Protein AF-A0A353N6D1-F1 (afdb_monomer)

Foldseek 3Di:
DDPVVVVVVDVVQAQDWDWDWDQDPNDTDIDTDGDHDDPDPDDPDPPDDDDPPPDPPVVVVVVLVVVLVVLLVVLVVVVVCPVVVVDDLLPDAAPLNLVVLLVVQCVNQPDPVSNVVSVVVSVSSVVSNVVSNLLDCFALGVVVVVVQVVVCVVVVHHDDPVVSVVRNVVRVVVVVVSNVVNVVSSVCVVVPD

pLDDT: mean 82.36, std 15.29, range [36.91, 97.25]

Secondary structure (DSSP, 8-state):
--HHHHHHHHHHHTTS-EEEEEEETTEEEEEEE-----SSS-----S-PPP-----HHHHHHHHHHHHHHHHHHHHHHHHHHHTTSS-GGGS--HHHHHHHHHHHHHT-SSHHHHHHHHHHHHHHHHHHHHHHHTSS-TTSHHHHHHHHHHHHHHTSPPPHHHHHHHHHHHHHHHHHHHHHHHHHHHHHHHH-

Structure (mmCIF, N/CA/C/O backbone):
data_AF-A0A353N6D1-F1
#
_entry.id   AF-A0A353N6D1-F1
#
loop_
_atom_site.group_PDB
_atom_site.id
_atom_site.type_symbol
_atom_site.label_atom_id
_atom_site.label_alt_id
_atom_site.label_comp_id
_atom_site.label_asym_id
_atom_site.label_entity_id
_atom_site.label_seq_id
_atom_site.pdbx_PDB_ins_code
_atom_site.Cartn_x
_atom_site.Cartn_y
_atom_site.Cartn_z
_atom_site.occupancy
_atom_site.B_iso_or_equiv
_atom_site.auth_seq_id
_atom_site.auth_comp_id
_atom_site.auth_asym_id
_atom_site.auth_atom_id
_atom_site.pdbx_PDB_model_num
ATOM 1 N N . ALA A 1 1 ? 7.084 -2.975 -46.826 1.00 54.84 1 ALA A N 1
ATOM 2 C CA . ALA A 1 1 ? 6.938 -4.299 -46.191 1.00 54.84 1 ALA A CA 1
ATOM 3 C C . ALA A 1 1 ? 6.070 -4.158 -44.950 1.00 54.84 1 ALA A C 1
ATOM 5 O O . ALA A 1 1 ? 6.199 -3.168 -44.234 1.00 54.84 1 ALA A O 1
ATOM 6 N N . SER A 1 2 ? 5.164 -5.108 -44.734 1.00 55.44 2 SER A N 1
ATOM 7 C CA . SER A 1 2 ? 4.282 -5.166 -43.565 1.00 55.44 2 SER A CA 1
ATOM 8 C C . SER A 1 2 ? 5.040 -5.672 -42.330 1.00 55.44 2 SER A C 1
ATOM 10 O O . SER A 1 2 ? 5.959 -6.483 -42.446 1.00 55.44 2 SER A O 1
ATOM 12 N N . LYS A 1 3 ? 4.632 -5.239 -41.127 1.00 56.53 3 LYS A N 1
ATOM 13 C CA . LYS A 1 3 ? 5.205 -5.666 -39.832 1.00 56.53 3 LYS A CA 1
ATOM 14 C C . LYS A 1 3 ? 5.338 -7.192 -39.724 1.00 56.53 3 LYS A C 1
ATOM 16 O O . LYS A 1 3 ? 6.366 -7.687 -39.277 1.00 56.53 3 LYS A O 1
ATOM 21 N N . LYS A 1 4 ? 4.321 -7.936 -40.175 1.00 56.34 4 LYS A N 1
ATOM 22 C CA . LYS A 1 4 ? 4.312 -9.408 -40.115 1.00 56.34 4 LYS A CA 1
ATOM 23 C C . LYS A 1 4 ? 5.394 -10.044 -40.993 1.00 56.34 4 LYS A C 1
ATOM 25 O O . LYS A 1 4 ? 5.954 -11.064 -40.612 1.00 56.34 4 LYS A O 1
ATOM 30 N N . GLU A 1 5 ? 5.710 -9.437 -42.134 1.00 64.06 5 GLU A N 1
ATOM 31 C CA . GLU A 1 5 ? 6.679 -9.971 -43.100 1.00 64.06 5 GLU A CA 1
ATOM 32 C C . GLU A 1 5 ? 8.116 -9.794 -42.604 1.00 64.06 5 GLU A C 1
ATOM 34 O O . GLU A 1 5 ? 8.933 -10.704 -42.720 1.00 64.06 5 GLU A O 1
ATOM 39 N N . ILE A 1 6 ? 8.407 -8.643 -41.991 1.00 64.75 6 ILE A N 1
ATOM 40 C CA . ILE A 1 6 ? 9.733 -8.336 -41.441 1.00 64.75 6 ILE A CA 1
ATOM 41 C C . ILE A 1 6 ? 10.029 -9.250 -40.245 1.00 64.75 6 ILE A C 1
ATOM 43 O O . ILE A 1 6 ? 11.098 -9.856 -40.186 1.00 64.75 6 ILE A O 1
ATOM 47 N N . SER A 1 7 ? 9.069 -9.418 -39.329 1.00 58.44 7 SER A N 1
ATOM 48 C CA . SER A 1 7 ? 9.217 -10.316 -38.176 1.00 58.44 7 SER A CA 1
ATOM 49 C C . SER A 1 7 ? 9.365 -11.784 -38.592 1.00 58.44 7 SER A C 1
ATOM 51 O O . SER A 1 7 ? 10.212 -12.489 -38.050 1.00 58.44 7 SER A O 1
ATOM 53 N N . ALA A 1 8 ? 8.600 -12.245 -39.588 1.00 65.50 8 ALA A N 1
ATOM 54 C CA . ALA A 1 8 ? 8.731 -13.604 -40.117 1.00 65.50 8 ALA A CA 1
ATOM 55 C C . ALA A 1 8 ? 10.104 -13.848 -40.773 1.00 65.50 8 ALA A C 1
ATOM 57 O O . ALA A 1 8 ? 10.687 -14.921 -40.612 1.00 65.50 8 ALA A O 1
ATOM 58 N N . TYR A 1 9 ? 10.643 -12.848 -41.477 1.00 67.12 9 TYR A N 1
ATOM 59 C CA . TYR A 1 9 ? 11.961 -12.932 -42.105 1.00 67.12 9 TYR A CA 1
ATOM 60 C C . TYR A 1 9 ? 13.104 -12.963 -41.076 1.00 67.12 9 TYR A C 1
ATOM 62 O O . TYR A 1 9 ? 14.011 -13.786 -41.197 1.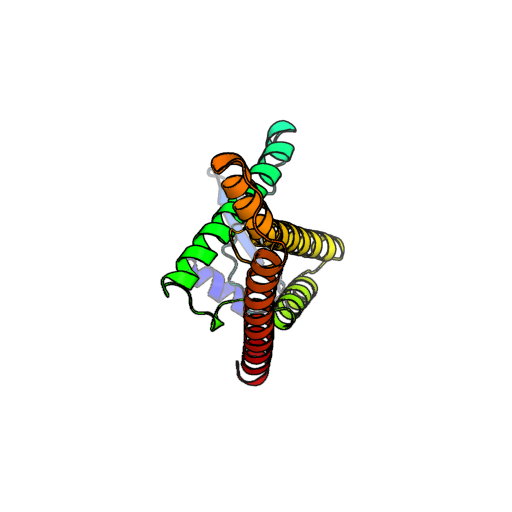00 67.12 9 TYR A O 1
ATOM 70 N N . LEU A 1 10 ? 13.042 -12.122 -40.037 1.00 66.00 10 LEU A N 1
ATOM 71 C CA . LEU A 1 10 ? 14.062 -12.074 -38.982 1.00 66.00 10 LEU A CA 1
ATOM 72 C C . LEU A 1 10 ? 14.053 -13.336 -38.104 1.00 66.00 10 LEU A C 1
ATOM 74 O O . LEU A 1 10 ? 15.120 -13.880 -37.827 1.00 66.00 10 LEU A O 1
ATOM 78 N N . ASN A 1 11 ? 12.877 -13.886 -37.780 1.00 63.16 11 ASN A N 1
ATOM 79 C CA . ASN A 1 11 ? 12.770 -15.167 -37.065 1.00 63.16 11 ASN A CA 1
ATOM 80 C C . ASN A 1 11 ? 13.397 -16.337 -37.839 1.00 63.16 11 ASN A C 1
ATOM 82 O O . ASN A 1 11 ? 13.931 -17.264 -37.235 1.00 63.16 11 ASN A O 1
ATOM 86 N N . LYS A 1 12 ? 13.366 -16.295 -39.178 1.00 67.44 12 LYS A N 1
ATOM 87 C CA . LYS A 1 12 ? 13.983 -17.320 -40.033 1.00 67.44 12 LYS A CA 1
ATOM 88 C C . LYS A 1 12 ? 15.509 -17.181 -40.122 1.00 67.44 12 LYS A C 1
ATOM 90 O O . LYS A 1 12 ? 16.186 -18.157 -40.428 1.00 67.44 12 LYS A O 1
ATOM 95 N N . LYS A 1 13 ? 16.042 -15.976 -39.894 1.00 62.38 13 LYS A N 1
ATOM 96 C CA . LYS A 1 13 ? 17.471 -15.647 -40.010 1.00 62.38 13 LYS A CA 1
ATOM 97 C C . LYS A 1 13 ? 18.244 -15.742 -38.689 1.00 62.38 13 LYS A C 1
ATOM 99 O O . LYS A 1 13 ? 19.460 -15.821 -38.776 1.00 62.38 13 LYS A O 1
ATOM 104 N N . GLN A 1 14 ? 17.586 -15.800 -37.524 1.00 64.31 14 GLN A N 1
ATOM 105 C CA . GLN A 1 14 ? 18.232 -15.959 -36.201 1.00 64.31 14 GLN A CA 1
ATOM 106 C C . GLN A 1 14 ? 19.441 -15.006 -36.005 1.00 64.31 14 GLN A C 1
ATOM 108 O O . GLN A 1 14 ? 19.402 -13.885 -36.502 1.00 64.31 14 GLN A O 1
ATOM 113 N N . ASP A 1 15 ? 20.508 -15.421 -35.305 1.00 57.75 15 ASP A N 1
ATOM 114 C CA . ASP A 1 15 ? 21.665 -14.590 -34.899 1.00 57.75 15 ASP A CA 1
ATOM 115 C C . ASP A 1 15 ? 22.579 -14.109 -36.058 1.00 57.75 15 ASP A C 1
ATOM 117 O O . ASP A 1 15 ? 23.653 -13.533 -35.830 1.00 57.75 15 ASP A O 1
ATOM 121 N N . TYR A 1 16 ? 22.190 -14.330 -37.320 1.00 58.59 16 TYR A N 1
ATOM 122 C CA . TYR A 1 16 ? 22.980 -13.911 -38.477 1.00 58.59 16 TYR A CA 1
ATOM 123 C C . TYR A 1 16 ? 22.780 -12.415 -38.793 1.00 58.59 16 TYR A C 1
ATOM 125 O O . TYR A 1 16 ? 21.640 -11.949 -38.922 1.00 58.59 16 TYR A O 1
ATOM 133 N N . PRO A 1 17 ? 23.871 -11.644 -38.990 1.00 61.84 17 PRO A N 1
ATOM 134 C CA . PRO A 1 17 ? 23.782 -10.222 -39.302 1.00 61.84 17 PRO A CA 1
ATOM 135 C C . PRO A 1 17 ? 23.023 -10.008 -40.615 1.00 61.84 17 PRO A C 1
ATOM 137 O O . PRO A 1 17 ? 23.361 -10.573 -41.656 1.00 61.84 17 PRO A O 1
ATOM 140 N N . THR A 1 18 ? 21.980 -9.182 -40.561 1.00 67.12 18 THR A N 1
ATOM 141 C CA . THR A 1 18 ? 21.110 -8.876 -41.698 1.00 67.12 18 THR A CA 1
ATOM 142 C C . THR A 1 18 ? 21.210 -7.392 -42.034 1.00 67.12 18 THR A C 1
ATOM 144 O O . THR A 1 18 ? 20.989 -6.528 -41.186 1.00 67.12 18 THR A O 1
ATOM 147 N N . THR A 1 19 ? 21.539 -7.085 -43.288 1.00 67.38 19 THR A N 1
ATOM 148 C CA . THR A 1 19 ? 21.583 -5.707 -43.788 1.00 67.38 19 THR A CA 1
ATOM 149 C C . THR A 1 19 ? 20.181 -5.253 -44.184 1.00 67.38 19 THR A C 1
ATOM 151 O O . THR A 1 19 ? 19.568 -5.817 -45.089 1.00 67.38 19 THR A O 1
ATOM 154 N N . VAL A 1 20 ? 19.676 -4.217 -43.517 1.00 73.38 20 VAL A N 1
ATOM 155 C CA . VAL A 1 20 ? 18.391 -3.577 -43.805 1.00 73.38 20 VAL A CA 1
ATOM 156 C C . VAL A 1 20 ? 18.656 -2.216 -44.440 1.00 73.38 20 VAL A C 1
ATOM 158 O O . VAL A 1 20 ? 19.389 -1.397 -43.889 1.00 73.38 20 VAL A O 1
ATOM 161 N N . THR A 1 21 ? 18.056 -1.968 -45.604 1.00 72.38 21 THR A N 1
ATOM 162 C CA . THR A 1 21 ? 18.108 -0.654 -46.262 1.00 72.38 21 THR A CA 1
ATOM 163 C C . THR A 1 21 ? 16.833 0.108 -45.916 1.00 72.38 21 THR A C 1
ATOM 165 O O . THR A 1 21 ? 15.734 -0.349 -46.225 1.00 72.38 21 THR A O 1
ATOM 168 N N . LEU A 1 22 ? 16.973 1.241 -45.231 1.00 74.56 22 LEU A N 1
ATOM 169 C CA . LEU A 1 22 ? 15.877 2.113 -44.817 1.00 74.56 22 LEU A CA 1
ATOM 170 C C . LEU A 1 22 ? 15.908 3.395 -45.646 1.00 74.56 22 LEU A C 1
ATOM 172 O O . LEU A 1 22 ? 16.970 3.976 -45.847 1.00 74.56 22 LEU A O 1
ATOM 176 N N . LEU A 1 23 ? 14.745 3.876 -46.071 1.00 70.19 23 LEU A N 1
ATOM 177 C CA . LEU A 1 23 ? 14.614 5.188 -46.696 1.00 70.19 23 LEU A CA 1
ATOM 178 C C . LEU A 1 23 ? 14.166 6.195 -45.629 1.00 70.19 23 LEU A C 1
ATOM 180 O O . LEU A 1 23 ? 13.044 6.108 -45.129 1.00 70.19 23 LEU A O 1
ATOM 184 N N . ARG A 1 24 ? 15.029 7.145 -45.253 1.00 62.97 24 ARG A N 1
ATOM 185 C CA . ARG A 1 24 ? 14.698 8.217 -44.294 1.00 62.97 24 ARG A CA 1
ATOM 186 C C . ARG A 1 24 ? 15.024 9.570 -44.921 1.00 62.97 24 ARG A C 1
ATOM 188 O O . ARG A 1 24 ? 16.154 9.795 -45.339 1.00 62.97 24 ARG A O 1
ATOM 195 N N . ALA A 1 25 ? 14.028 10.458 -44.985 1.00 61.91 25 ALA A N 1
ATOM 196 C CA . ALA A 1 25 ? 14.149 11.793 -45.588 1.00 61.91 25 ALA A CA 1
ATOM 197 C C . ALA A 1 25 ? 14.743 11.782 -47.019 1.00 61.91 25 ALA A C 1
ATOM 199 O O . ALA A 1 25 ? 15.574 12.615 -47.363 1.00 61.91 25 ALA A O 1
ATOM 200 N N . GLY A 1 26 ? 14.352 10.799 -47.841 1.00 71.81 26 GLY A N 1
ATOM 201 C CA . GLY A 1 26 ? 14.797 10.676 -49.237 1.00 71.81 26 GLY A CA 1
ATOM 202 C C . GLY A 1 26 ? 16.208 10.107 -49.441 1.00 71.81 26 GLY A C 1
ATOM 203 O O . GLY A 1 26 ? 16.628 9.964 -50.585 1.00 71.81 26 GLY A O 1
ATOM 204 N N . LYS A 1 27 ? 16.935 9.746 -48.373 1.00 60.72 27 LYS A N 1
ATOM 205 C CA . LYS A 1 27 ? 18.229 9.049 -48.448 1.00 60.72 27 LYS A CA 1
ATOM 206 C C . LYS A 1 27 ? 18.095 7.583 -48.044 1.00 60.72 27 LYS A C 1
ATOM 208 O O . LYS A 1 27 ? 17.465 7.264 -47.033 1.00 60.72 27 LYS A O 1
ATOM 213 N N . GLU A 1 28 ? 18.728 6.705 -48.818 1.00 74.25 28 GLU A N 1
ATOM 214 C CA . GLU A 1 28 ? 18.894 5.292 -48.473 1.00 74.25 28 GLU A CA 1
ATOM 215 C C . GLU A 1 28 ? 20.009 5.131 -47.433 1.00 74.25 28 GLU A C 1
ATOM 217 O O . GLU A 1 28 ? 21.154 5.524 -47.653 1.00 74.25 28 GLU A O 1
ATOM 222 N N . ILE A 1 29 ? 19.670 4.550 -46.286 1.00 73.88 29 ILE A N 1
ATOM 223 C CA . ILE A 1 29 ? 20.585 4.259 -45.184 1.00 73.88 29 ILE A CA 1
ATOM 224 C C . ILE A 1 29 ? 20.638 2.742 -45.018 1.00 73.88 29 ILE A C 1
ATOM 226 O O . ILE A 1 29 ? 19.619 2.106 -44.749 1.00 73.88 29 ILE A O 1
ATOM 230 N N . LYS A 1 30 ? 21.828 2.154 -45.162 1.00 73.25 30 LYS A N 1
ATOM 231 C CA . LYS A 1 30 ? 22.064 0.726 -44.916 1.00 73.25 30 LYS A CA 1
ATOM 232 C C . LYS A 1 30 ? 22.487 0.527 -43.463 1.00 73.25 30 LYS A C 1
ATOM 234 O O . LYS A 1 30 ? 23.497 1.083 -43.043 1.00 73.25 30 LYS A O 1
ATOM 239 N N . LEU A 1 31 ? 21.728 -0.261 -42.709 1.00 69.44 31 LEU A N 1
ATOM 240 C CA . LEU A 1 31 ? 22.040 -0.642 -41.332 1.00 69.44 31 LEU A CA 1
ATOM 241 C C . LEU A 1 31 ? 22.240 -2.154 -41.251 1.00 69.44 31 LEU A C 1
ATOM 243 O O . LEU A 1 31 ? 21.426 -2.920 -41.763 1.00 69.44 31 LEU A O 1
ATOM 247 N N . THR A 1 32 ? 23.306 -2.588 -40.585 1.00 66.19 32 THR A N 1
ATOM 248 C CA . THR A 1 32 ? 23.527 -4.003 -40.269 1.00 66.19 32 THR A CA 1
ATOM 249 C C . THR A 1 32 ? 22.979 -4.270 -38.876 1.00 66.19 32 THR A C 1
ATOM 251 O O . THR A 1 32 ? 23.475 -3.710 -37.902 1.00 66.19 32 THR A O 1
ATOM 254 N N . ILE A 1 33 ? 21.942 -5.101 -38.785 1.00 67.00 33 ILE A N 1
ATOM 255 C CA . ILE A 1 33 ? 21.307 -5.478 -37.520 1.00 67.00 33 ILE A CA 1
ATOM 256 C C . ILE A 1 33 ? 21.693 -6.925 -37.225 1.00 67.00 33 ILE A C 1
ATOM 258 O O . ILE A 1 33 ? 21.562 -7.787 -38.096 1.00 67.00 33 ILE A O 1
ATOM 262 N N . GLN A 1 34 ? 22.166 -7.193 -36.010 1.00 60.19 34 GLN A N 1
ATOM 263 C CA . GLN A 1 34 ? 22.373 -8.551 -35.517 1.00 60.19 34 GLN A CA 1
ATOM 264 C C . GLN A 1 34 ? 21.249 -8.883 -34.529 1.00 60.19 34 GLN A C 1
ATOM 266 O O . GLN A 1 34 ? 21.212 -8.286 -33.451 1.00 60.19 34 GLN A O 1
ATOM 271 N N . PRO A 1 35 ? 20.313 -9.778 -34.884 1.00 58.09 35 PRO A N 1
ATOM 272 C CA . PRO A 1 35 ? 19.313 -10.263 -33.941 1.00 58.09 35 PRO A CA 1
ATOM 273 C C . PRO A 1 35 ? 20.018 -11.019 -32.809 1.00 58.09 35 PRO A C 1
ATOM 275 O O . PRO A 1 35 ? 21.022 -11.683 -33.058 1.00 58.09 35 PRO A O 1
ATOM 278 N N . ARG A 1 36 ? 19.520 -10.910 -31.576 1.00 55.22 36 ARG A N 1
ATOM 279 C CA . ARG A 1 36 ? 19.931 -11.771 -30.460 1.00 55.22 36 ARG A CA 1
ATOM 280 C C . ARG A 1 36 ? 18.691 -12.372 -29.823 1.00 55.22 36 ARG A C 1
ATOM 282 O O . ARG A 1 36 ? 17.737 -11.652 -29.540 1.00 55.22 36 ARG A O 1
ATOM 289 N N . MET A 1 37 ? 18.716 -13.679 -29.593 1.00 46.97 37 MET A N 1
ATOM 290 C CA . MET A 1 37 ? 17.701 -14.366 -28.796 1.00 46.97 37 MET A CA 1
ATOM 291 C C . MET A 1 37 ? 17.899 -14.028 -27.311 1.00 46.97 37 MET A C 1
ATOM 293 O O . MET A 1 37 ? 18.816 -14.548 -26.675 1.00 46.97 37 MET A O 1
ATOM 297 N N . GLU A 1 38 ? 17.053 -13.172 -26.738 1.00 51.09 38 GLU A N 1
ATOM 298 C CA . GLU A 1 38 ? 16.987 -13.014 -25.281 1.00 51.09 38 GLU A CA 1
ATOM 299 C C . GLU A 1 38 ? 16.213 -14.193 -24.669 1.00 51.09 38 GLU A C 1
ATOM 301 O O . GLU A 1 38 ? 15.101 -14.516 -25.090 1.00 51.09 38 GLU A O 1
ATOM 306 N N . LYS A 1 39 ? 16.809 -14.880 -23.684 1.00 42.47 39 LYS A N 1
ATOM 307 C CA . LYS A 1 39 ? 16.126 -15.923 -22.904 1.00 42.47 39 LYS A CA 1
ATOM 308 C C . LYS A 1 39 ? 15.175 -15.260 -21.902 1.00 42.47 39 LYS A C 1
ATOM 310 O O . LYS A 1 39 ? 15.537 -15.037 -20.754 1.00 42.47 39 LYS A O 1
ATOM 315 N N . GLY A 1 40 ? 13.965 -14.969 -22.358 1.00 49.91 40 GLY A N 1
ATOM 316 C CA . GLY A 1 40 ? 12.811 -14.537 -21.569 1.00 49.91 40 GLY A CA 1
ATOM 317 C C . GLY A 1 40 ? 11.518 -14.992 -22.261 1.00 49.91 40 GLY A C 1
ATOM 318 O O . GLY A 1 40 ? 11.593 -15.562 -23.356 1.00 49.91 40 GLY A O 1
ATOM 319 N N . PRO A 1 41 ? 10.325 -14.790 -21.669 1.00 36.91 41 PRO A N 1
ATOM 320 C CA . PRO A 1 41 ? 9.072 -14.961 -22.398 1.00 36.91 41 PRO A CA 1
ATOM 321 C C . PRO A 1 41 ? 9.152 -14.137 -23.686 1.00 36.91 41 PRO A C 1
ATOM 323 O O . PRO A 1 41 ? 9.739 -13.061 -23.690 1.00 36.91 41 PRO A O 1
ATOM 326 N N . ALA A 1 42 ? 8.631 -14.657 -24.797 1.00 41.00 42 ALA A N 1
ATOM 327 C CA . ALA A 1 42 ? 8.755 -14.014 -26.102 1.00 41.00 42 ALA A CA 1
ATOM 328 C C . ALA A 1 42 ? 8.034 -12.651 -26.113 1.00 41.00 42 ALA A C 1
ATOM 330 O O . ALA A 1 42 ? 6.842 -12.564 -26.414 1.00 41.00 42 ALA A O 1
ATOM 331 N N . ILE A 1 43 ? 8.754 -11.581 -25.774 1.00 46.50 43 ILE A N 1
ATOM 332 C CA . ILE A 1 43 ? 8.258 -10.212 -25.866 1.00 46.50 43 ILE A CA 1
ATOM 333 C C . ILE A 1 43 ? 8.458 -9.778 -27.317 1.00 46.50 43 ILE A C 1
ATOM 335 O O . ILE A 1 43 ? 9.573 -9.570 -27.789 1.00 46.50 43 ILE A O 1
ATOM 339 N N . TYR A 1 44 ? 7.357 -9.666 -28.056 1.00 45.81 44 TYR A N 1
ATOM 340 C CA . TYR A 1 44 ? 7.368 -9.092 -29.398 1.00 45.81 44 TYR A CA 1
ATOM 341 C C . TYR A 1 44 ? 7.570 -7.578 -29.293 1.00 45.81 44 TYR A C 1
ATOM 343 O O . TYR A 1 44 ? 6.606 -6.808 -29.296 1.00 45.81 44 TYR A O 1
ATOM 351 N N . GLU A 1 45 ? 8.823 -7.146 -29.177 1.00 50.00 45 GLU A N 1
ATOM 352 C CA . GLU A 1 45 ? 9.149 -5.728 -29.114 1.00 50.00 45 GLU A CA 1
ATOM 353 C C . GLU A 1 45 ? 8.760 -5.019 -30.416 1.00 50.00 45 GLU A C 1
ATOM 355 O O . GLU A 1 45 ? 8.999 -5.476 -31.535 1.00 50.00 45 GLU A O 1
ATOM 360 N N . THR A 1 46 ? 8.118 -3.864 -30.276 1.00 53.69 46 THR A N 1
ATOM 361 C CA . THR A 1 46 ? 7.613 -3.062 -31.398 1.00 53.69 46 THR A CA 1
ATOM 362 C C . THR A 1 46 ? 8.713 -2.259 -32.097 1.00 53.69 46 THR A C 1
ATOM 364 O O . THR A 1 46 ? 8.413 -1.515 -33.031 1.00 53.69 46 THR A O 1
ATOM 367 N N . GLY A 1 47 ? 9.970 -2.380 -31.651 1.00 54.69 47 GLY A N 1
ATOM 368 C CA . GLY A 1 47 ? 11.078 -1.512 -32.061 1.00 54.69 47 GLY A CA 1
ATOM 369 C C . GLY A 1 47 ? 10.913 -0.056 -31.605 1.00 54.69 47 GLY A C 1
ATOM 370 O O . GLY A 1 47 ? 11.688 0.803 -32.016 1.00 54.69 47 GLY A O 1
ATOM 371 N N . ILE A 1 48 ? 9.900 0.232 -30.777 1.00 55.31 48 ILE A N 1
ATOM 372 C CA . ILE A 1 48 ? 9.676 1.527 -30.136 1.00 55.31 48 ILE A CA 1
ATOM 373 C C . ILE A 1 48 ? 10.277 1.432 -28.736 1.00 55.31 48 ILE A C 1
ATOM 375 O O . ILE A 1 48 ? 9.662 0.892 -27.821 1.00 55.31 48 ILE A O 1
ATOM 379 N N . SER A 1 49 ? 11.492 1.948 -28.574 1.00 55.44 49 SER A N 1
ATOM 380 C CA . SER A 1 49 ? 12.090 2.147 -27.256 1.00 55.44 49 SER A CA 1
ATOM 381 C C . SER A 1 49 ? 11.683 3.518 -26.725 1.00 55.44 49 SER A C 1
ATOM 383 O O . SER A 1 49 ? 11.893 4.528 -27.405 1.00 55.44 49 SER A O 1
ATOM 385 N N . PHE A 1 50 ? 11.158 3.582 -25.505 1.00 52.91 50 PHE A N 1
ATOM 386 C CA . PHE A 1 50 ? 11.046 4.851 -24.796 1.00 52.91 50 PHE A CA 1
ATOM 387 C C . PHE A 1 50 ? 12.462 5.352 -24.505 1.00 52.91 50 PHE A C 1
ATOM 389 O O . PHE A 1 50 ? 13.237 4.681 -23.825 1.00 52.91 50 PHE A O 1
ATOM 396 N N . GLN A 1 51 ? 12.833 6.507 -25.057 1.00 48.84 51 GLN A N 1
ATOM 397 C CA . GLN A 1 51 ? 14.062 7.157 -24.624 1.00 48.84 51 GLN A CA 1
ATOM 398 C C . GLN A 1 51 ? 13.827 7.733 -23.233 1.00 48.84 51 GLN A C 1
ATOM 400 O O . GLN A 1 51 ? 12.869 8.477 -23.022 1.00 48.84 51 GLN A O 1
ATOM 405 N N . VAL A 1 52 ? 14.723 7.411 -22.299 1.00 61.19 52 VAL A N 1
ATOM 406 C CA . VAL A 1 52 ? 14.847 8.156 -21.046 1.00 61.19 52 VAL A CA 1
ATOM 407 C C . VAL A 1 52 ? 15.401 9.523 -21.424 1.00 61.19 52 VAL A C 1
ATOM 409 O O . VAL A 1 52 ? 16.612 9.731 -21.506 1.00 61.19 52 VAL A O 1
ATOM 412 N N . VAL A 1 53 ? 14.504 10.444 -21.761 1.00 63.00 53 VAL A N 1
ATOM 413 C CA . VAL A 1 53 ? 14.877 11.835 -21.971 1.00 63.00 53 VAL A CA 1
ATOM 414 C C . VAL A 1 53 ? 15.310 12.355 -20.608 1.00 63.00 53 VAL A C 1
ATOM 416 O O . VAL A 1 53 ? 14.570 12.232 -19.633 1.00 63.00 53 VAL A O 1
ATOM 419 N N . ARG A 1 54 ? 16.526 12.904 -20.518 1.00 61.25 54 ARG A N 1
ATOM 420 C CA . ARG A 1 54 ? 16.890 13.736 -19.370 1.00 61.25 54 ARG A CA 1
ATOM 421 C C . ARG A 1 54 ? 15.972 14.944 -19.411 1.00 61.25 54 ARG A C 1
ATOM 423 O O . ARG A 1 54 ? 16.199 15.869 -20.187 1.00 61.25 54 ARG A O 1
ATOM 430 N N . GLU A 1 55 ? 14.905 14.883 -18.634 1.00 64.00 55 GLU A N 1
ATOM 431 C CA . GLU A 1 55 ? 14.082 16.049 -18.386 1.00 64.00 55 GLU A CA 1
ATOM 432 C C . GLU A 1 55 ? 14.922 17.088 -17.612 1.00 64.00 55 GLU A C 1
ATOM 434 O O . GLU A 1 55 ? 16.009 16.783 -17.101 1.00 64.00 55 GLU A O 1
ATOM 439 N N . GLY A 1 56 ? 14.468 18.339 -17.556 1.00 81.94 56 GLY A N 1
ATOM 440 C CA . GLY A 1 56 ? 15.143 19.357 -16.759 1.00 81.94 56 GLY A CA 1
ATOM 441 C C . GLY A 1 56 ? 15.196 18.976 -15.273 1.00 81.94 56 GLY A C 1
ATOM 442 O O . GLY A 1 56 ? 14.567 18.020 -14.804 1.00 81.94 56 GLY A O 1
ATOM 443 N N . LEU A 1 57 ? 15.969 19.741 -14.495 1.00 81.75 57 LEU A N 1
ATOM 444 C CA . LEU A 1 57 ? 16.065 19.542 -13.041 1.00 81.75 57 LEU A CA 1
ATOM 445 C C . LEU A 1 57 ? 14.686 19.591 -12.365 1.00 81.75 57 LEU A C 1
ATOM 447 O O . LEU A 1 57 ? 14.444 18.875 -11.396 1.00 81.75 57 LEU A O 1
ATOM 451 N N . TRP A 1 58 ? 13.779 20.418 -12.890 1.00 85.88 58 TRP A N 1
ATOM 452 C CA . TRP A 1 58 ? 12.431 20.574 -12.361 1.00 85.88 58 TRP A CA 1
ATOM 453 C C . TRP A 1 58 ? 11.578 19.327 -12.572 1.00 85.88 58 TRP A C 1
ATOM 455 O O . TRP A 1 58 ? 10.932 18.834 -11.650 1.00 85.88 58 TRP A O 1
ATOM 465 N N . GLU A 1 59 ? 11.597 18.785 -13.778 1.00 83.56 59 GLU A N 1
ATOM 466 C CA . GLU A 1 59 ? 10.824 17.611 -14.129 1.00 83.56 59 GLU A CA 1
ATOM 467 C C . GLU A 1 59 ? 11.356 16.368 -13.404 1.00 83.56 59 GLU A C 1
ATOM 469 O O . GLU A 1 59 ? 10.573 15.634 -12.806 1.00 83.56 59 GLU A O 1
ATOM 474 N N . THR A 1 60 ? 12.681 16.224 -13.287 1.00 84.62 60 THR A N 1
ATOM 475 C CA . THR A 1 60 ? 13.318 15.143 -12.508 1.00 84.62 60 THR A CA 1
ATOM 476 C C . THR A 1 60 ? 12.854 15.120 -11.042 1.00 84.62 60 THR A C 1
ATOM 478 O O . THR A 1 60 ? 12.731 14.048 -10.451 1.00 84.62 60 THR A O 1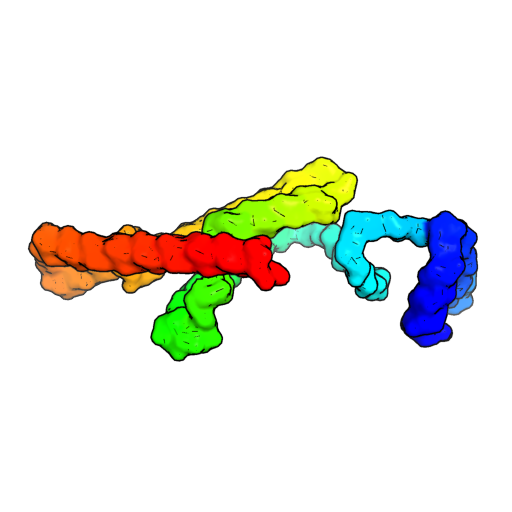
ATOM 481 N N . LEU A 1 61 ? 12.549 16.283 -10.452 1.00 86.81 61 LEU A N 1
ATOM 482 C CA . LEU A 1 61 ? 11.978 16.390 -9.101 1.00 86.81 61 LEU A CA 1
ATOM 483 C C . LEU A 1 61 ? 10.453 16.217 -9.079 1.00 86.81 61 LEU A C 1
ATOM 485 O O . LEU A 1 61 ? 9.895 15.701 -8.110 1.00 86.81 61 LEU A O 1
ATOM 489 N N . ARG A 1 62 ? 9.760 16.640 -10.138 1.00 91.25 62 ARG A N 1
ATOM 490 C CA . ARG A 1 62 ? 8.298 16.590 -10.236 1.00 91.25 62 ARG A CA 1
ATOM 491 C C . ARG A 1 62 ? 7.774 15.176 -10.486 1.00 91.25 62 ARG A C 1
ATOM 493 O O . ARG A 1 62 ? 6.755 14.811 -9.900 1.00 91.25 62 ARG A O 1
ATOM 500 N N . GLN A 1 63 ? 8.439 14.378 -11.322 1.00 89.19 63 GLN A N 1
ATOM 501 C CA . GLN A 1 63 ? 7.945 13.046 -11.691 1.00 89.19 63 GLN A CA 1
ATOM 502 C C . GLN A 1 63 ? 7.815 12.088 -10.495 1.00 89.19 63 GLN A C 1
ATOM 504 O O . GLN A 1 63 ? 6.752 11.476 -10.363 1.00 89.19 63 GLN A O 1
ATOM 509 N N . PRO A 1 64 ? 8.794 11.984 -9.569 1.00 89.81 64 PRO A N 1
ATOM 510 C CA . PRO A 1 64 ? 8.654 11.141 -8.382 1.00 89.81 64 PRO A CA 1
ATOM 511 C C . PRO A 1 64 ? 7.483 11.563 -7.488 1.00 89.81 64 PRO A C 1
ATOM 513 O O . PRO A 1 64 ? 6.775 10.710 -6.956 1.00 89.81 64 PRO A O 1
ATOM 516 N N . LEU A 1 65 ? 7.228 12.872 -7.361 1.00 93.94 65 LEU A N 1
ATOM 517 C CA . LEU A 1 65 ? 6.089 13.384 -6.595 1.00 93.94 65 LEU A CA 1
ATOM 518 C C . LEU A 1 65 ? 4.759 12.993 -7.248 1.00 93.94 65 LEU A C 1
ATOM 520 O O . LEU A 1 65 ? 3.861 12.505 -6.565 1.00 93.94 65 LEU A O 1
ATOM 524 N N . ILE A 1 66 ? 4.633 13.158 -8.568 1.00 93.94 66 ILE A N 1
ATOM 525 C CA . ILE A 1 66 ? 3.437 12.732 -9.311 1.00 93.94 66 ILE A CA 1
ATOM 526 C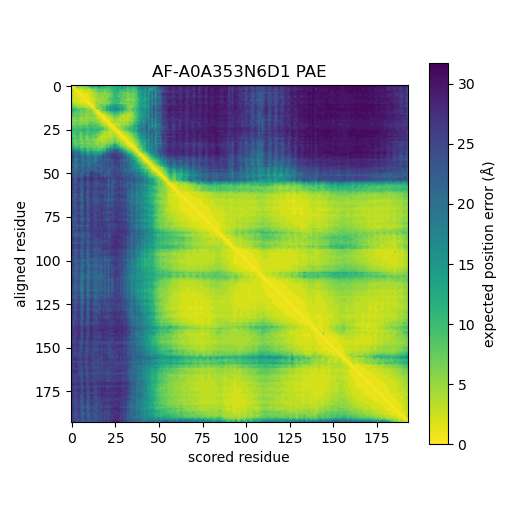 C . ILE A 1 66 ? 3.219 11.228 -9.156 1.00 93.94 66 ILE A C 1
ATOM 528 O O . ILE A 1 66 ? 2.099 10.800 -8.877 1.00 93.94 66 ILE A O 1
ATOM 532 N N . TYR A 1 67 ? 4.280 10.437 -9.306 1.00 92.44 67 TYR A N 1
ATOM 533 C CA . TYR A 1 67 ? 4.237 8.990 -9.133 1.00 92.44 67 TYR A CA 1
ATOM 534 C C . TYR A 1 67 ? 3.757 8.597 -7.731 1.00 92.44 67 TYR A C 1
ATOM 536 O O . TYR A 1 67 ? 2.865 7.758 -7.589 1.00 92.44 67 TYR A O 1
ATOM 544 N N . MET A 1 68 ? 4.278 9.260 -6.698 1.00 94.75 68 MET A N 1
ATOM 545 C CA . MET A 1 68 ? 3.865 9.054 -5.313 1.00 94.75 68 MET A CA 1
ATOM 546 C C . MET A 1 68 ? 2.372 9.351 -5.119 1.00 94.75 68 MET A C 1
ATOM 548 O O . MET A 1 68 ? 1.633 8.486 -4.651 1.00 94.75 68 MET A O 1
ATOM 552 N N . PHE A 1 69 ? 1.890 10.529 -5.532 1.00 95.88 69 PHE A N 1
ATOM 553 C CA . PHE A 1 69 ? 0.469 10.886 -5.402 1.00 95.88 69 PHE A CA 1
ATOM 554 C C . PHE A 1 69 ? -0.449 9.987 -6.236 1.00 95.88 69 PHE A C 1
ATOM 556 O O . PHE A 1 69 ? -1.547 9.643 -5.794 1.00 95.88 69 PHE A O 1
ATOM 563 N N . SER A 1 70 ? -0.009 9.579 -7.427 1.00 95.62 70 SER A N 1
ATOM 564 C CA . SER A 1 70 ? -0.736 8.629 -8.270 1.00 95.62 70 SER A CA 1
ATOM 565 C C . SER A 1 70 ? -0.870 7.266 -7.588 1.00 95.62 70 SER A C 1
ATOM 567 O O . SER A 1 70 ? -1.962 6.693 -7.556 1.00 95.62 70 SER A O 1
ATOM 569 N N . THR A 1 71 ? 0.206 6.781 -6.968 1.00 94.44 71 THR A N 1
ATOM 570 C CA . THR A 1 71 ? 0.212 5.519 -6.219 1.00 94.44 71 THR A CA 1
ATOM 571 C C . THR A 1 71 ? -0.701 5.600 -4.996 1.00 94.44 71 THR A C 1
ATOM 573 O O . THR A 1 71 ? -1.561 4.738 -4.826 1.00 94.44 71 THR A O 1
ATOM 576 N N . ILE A 1 72 ? -0.615 6.676 -4.202 1.00 95.62 72 ILE A N 1
ATOM 577 C CA . ILE A 1 72 ? -1.510 6.917 -3.055 1.00 95.62 72 ILE A CA 1
ATOM 578 C C . ILE A 1 72 ? -2.978 6.897 -3.501 1.00 95.62 72 ILE A C 1
ATOM 580 O O . ILE A 1 72 ? -3.810 6.201 -2.918 1.00 95.62 72 ILE A O 1
ATOM 584 N N . ARG A 1 73 ? -3.305 7.619 -4.579 1.00 95.69 73 ARG A N 1
ATOM 585 C CA . ARG A 1 73 ? -4.661 7.652 -5.141 1.00 95.69 73 ARG A CA 1
ATOM 586 C C . ARG A 1 73 ? -5.134 6.262 -5.576 1.00 95.69 73 ARG A C 1
ATOM 588 O O . ARG A 1 73 ? -6.300 5.925 -5.377 1.00 95.69 73 ARG A O 1
ATOM 595 N N . SER A 1 74 ? -4.240 5.463 -6.150 1.00 94.12 74 SER A N 1
ATOM 596 C CA . SER A 1 74 ? -4.544 4.105 -6.608 1.00 94.12 74 SER A CA 1
ATOM 597 C C . SER A 1 74 ? -4.852 3.171 -5.438 1.00 94.12 74 SER A C 1
ATOM 599 O O . SER A 1 74 ? -5.802 2.394 -5.525 1.00 94.12 74 SER A O 1
ATOM 601 N N . VAL A 1 75 ? -4.132 3.297 -4.318 1.00 93.88 75 VAL A N 1
ATOM 602 C CA . VAL A 1 75 ? -4.428 2.564 -3.076 1.00 93.88 75 VAL A CA 1
ATOM 603 C C . VAL A 1 75 ? -5.816 2.921 -2.546 1.00 93.88 75 VAL A C 1
ATOM 605 O O . VAL A 1 75 ? -6.613 2.024 -2.280 1.00 93.88 75 VAL A O 1
ATOM 608 N N . ILE A 1 76 ? -6.152 4.213 -2.473 1.00 93.00 76 ILE A N 1
ATOM 609 C CA . ILE A 1 76 ? -7.465 4.672 -1.988 1.00 93.00 76 ILE A CA 1
ATOM 610 C C . ILE A 1 76 ? -8.605 4.132 -2.865 1.00 93.00 76 ILE A C 1
ATOM 612 O O . ILE A 1 76 ? -9.602 3.625 -2.347 1.00 93.00 76 ILE A O 1
ATOM 616 N N . PHE A 1 77 ? -8.472 4.204 -4.194 1.00 93.56 77 PHE A N 1
ATOM 617 C CA . PHE A 1 77 ? -9.493 3.661 -5.093 1.00 93.56 77 PHE A CA 1
ATOM 618 C C . PHE A 1 77 ? -9.604 2.148 -5.011 1.00 93.56 77 PHE A C 1
ATOM 620 O O . PHE A 1 77 ? -10.720 1.636 -4.969 1.00 93.56 77 PHE A O 1
ATOM 627 N N . THR A 1 78 ? -8.473 1.446 -4.951 1.00 91.44 78 THR A N 1
ATOM 628 C CA . THR A 1 78 ? -8.461 -0.013 -4.820 1.00 91.44 78 THR A CA 1
ATOM 629 C C . THR A 1 78 ? -9.150 -0.426 -3.529 1.00 91.44 78 THR A C 1
ATOM 631 O O . THR A 1 78 ? -10.011 -1.294 -3.563 1.00 91.44 78 THR A O 1
ATOM 634 N N . PHE A 1 79 ? -8.880 0.258 -2.415 1.00 90.75 79 PHE A N 1
ATOM 635 C CA . PHE A 1 79 ? -9.579 0.022 -1.154 1.00 90.75 79 PHE A CA 1
ATOM 636 C C . PHE A 1 79 ? -11.101 0.185 -1.294 1.00 90.75 79 PHE A C 1
ATOM 638 O O . PHE A 1 79 ? -11.857 -0.715 -0.931 1.00 90.75 79 PHE A O 1
ATOM 645 N N . GLY A 1 80 ? -11.569 1.277 -1.909 1.00 91.31 80 GLY A N 1
ATOM 646 C CA . GLY A 1 80 ? -12.997 1.463 -2.192 1.00 91.31 80 GLY A CA 1
ATOM 647 C C . GLY A 1 80 ? -13.581 0.397 -3.132 1.00 91.31 80 GLY A C 1
ATOM 648 O O . GLY A 1 80 ? -14.728 -0.025 -2.977 1.00 91.31 80 GLY A O 1
ATOM 649 N N . TRP A 1 81 ? -12.803 -0.080 -4.103 1.00 93.56 81 TRP A N 1
ATOM 650 C CA . TRP A 1 81 ? -13.208 -1.149 -5.017 1.00 93.56 81 TRP A CA 1
ATOM 651 C C . TRP A 1 81 ? -13.269 -2.524 -4.360 1.00 93.56 81 TRP A C 1
ATOM 653 O O . TRP A 1 81 ? -14.156 -3.297 -4.710 1.00 93.56 81 TRP A O 1
ATOM 663 N N . LEU A 1 82 ? -12.407 -2.806 -3.383 1.00 90.44 82 LEU A N 1
ATOM 664 C CA . LEU A 1 82 ? -12.490 -4.017 -2.564 1.00 90.44 82 LEU A CA 1
ATOM 665 C C . LEU A 1 82 ? -13.773 -4.010 -1.728 1.00 90.44 82 LEU A C 1
ATOM 667 O O . LEU A 1 82 ? -14.511 -4.990 -1.733 1.00 90.44 82 LEU A O 1
ATOM 671 N N . LEU A 1 83 ? -14.093 -2.881 -1.083 1.00 88.06 83 LEU A N 1
ATOM 672 C CA . LEU A 1 83 ? -15.324 -2.742 -0.293 1.00 88.06 83 LEU A CA 1
ATOM 673 C C . LEU A 1 83 ? -16.598 -2.835 -1.146 1.00 88.06 83 LEU A C 1
ATOM 675 O O . LEU A 1 83 ? -17.626 -3.306 -0.671 1.00 88.06 83 LEU A O 1
ATOM 679 N N . THR A 1 84 ? -16.540 -2.392 -2.405 1.00 92.06 84 THR A N 1
ATOM 680 C CA . THR A 1 84 ? -17.673 -2.461 -3.347 1.00 92.06 84 THR A CA 1
ATOM 681 C C . THR A 1 84 ? -17.703 -3.746 -4.181 1.00 92.06 84 THR A C 1
ATOM 683 O O . THR A 1 84 ? -18.596 -3.899 -5.011 1.00 92.06 84 THR A O 1
ATOM 686 N N . GLY A 1 85 ? -16.744 -4.661 -3.995 1.00 89.12 85 GLY A N 1
ATOM 687 C CA . GLY A 1 85 ? -16.651 -5.921 -4.741 1.00 89.12 85 GLY A CA 1
ATOM 688 C C . GLY A 1 85 ? -16.260 -5.778 -6.218 1.00 89.12 85 GLY A C 1
ATOM 689 O O . GLY A 1 85 ? -16.369 -6.739 -6.974 1.00 89.12 85 GLY A O 1
ATOM 690 N N . LYS A 1 86 ? -15.799 -4.597 -6.654 1.00 90.00 86 LYS A N 1
ATOM 691 C CA . LYS A 1 86 ? -15.299 -4.366 -8.025 1.00 90.00 86 LYS A CA 1
ATOM 692 C C . LYS A 1 86 ? -13.940 -5.018 -8.274 1.00 90.00 86 LYS A C 1
ATOM 694 O O . LYS A 1 86 ? -13.606 -5.312 -9.417 1.00 90.00 86 LYS A O 1
ATOM 699 N N . VAL A 1 87 ? -13.162 -5.207 -7.211 1.00 88.94 87 VAL A N 1
ATOM 700 C CA . VAL A 1 87 ? -11.877 -5.912 -7.212 1.00 88.94 87 VAL A CA 1
ATOM 701 C C . VAL A 1 87 ? -12.008 -7.111 -6.282 1.00 88.94 87 VAL A C 1
ATOM 703 O O . VAL A 1 87 ? -12.518 -6.983 -5.169 1.00 88.94 87 VAL A O 1
ATOM 706 N N . SER A 1 88 ? -11.560 -8.279 -6.743 1.00 87.94 88 SER A N 1
ATOM 707 C CA . SER A 1 88 ? -11.564 -9.498 -5.930 1.00 87.94 88 SER A CA 1
ATOM 708 C C . SER A 1 88 ? -10.418 -9.478 -4.919 1.00 87.94 88 SER A C 1
ATOM 710 O O . SER A 1 88 ? -9.304 -9.077 -5.254 1.00 87.94 88 SER A O 1
ATOM 712 N N . LEU A 1 89 ? -10.648 -10.013 -3.716 1.00 83.12 89 LEU A N 1
ATOM 713 C CA . LEU A 1 89 ? -9.589 -10.234 -2.721 1.00 83.12 89 LEU A CA 1
ATOM 714 C C . LEU A 1 89 ? -8.459 -11.130 -3.260 1.00 83.12 89 LEU A C 1
ATOM 716 O O . LEU A 1 89 ? -7.317 -10.994 -2.841 1.00 83.12 89 LEU A O 1
ATOM 720 N N . THR A 1 90 ? -8.756 -12.009 -4.223 1.00 84.62 90 THR A N 1
ATOM 721 C CA . THR A 1 90 ? -7.765 -12.893 -4.866 1.00 84.62 90 THR A CA 1
ATOM 722 C C . THR A 1 90 ? -6.806 -12.162 -5.810 1.00 84.62 90 THR A C 1
ATOM 724 O O . THR A 1 90 ? -5.797 -12.733 -6.220 1.00 84.62 90 THR A O 1
ATOM 727 N N . GLN A 1 91 ? -7.110 -10.908 -6.168 1.00 84.12 91 GLN A N 1
ATOM 728 C CA . GLN A 1 91 ? -6.248 -10.051 -6.990 1.00 84.12 91 GLN A CA 1
ATOM 729 C C . GLN A 1 91 ? -5.233 -9.265 -6.150 1.00 84.12 91 GLN A C 1
ATOM 731 O O . GLN A 1 91 ? -4.347 -8.622 -6.712 1.00 84.12 91 GLN A O 1
ATOM 736 N N . LEU A 1 92 ? -5.343 -9.308 -4.818 1.00 85.25 92 LEU A N 1
ATOM 737 C CA . LEU A 1 92 ? -4.362 -8.698 -3.932 1.00 85.25 92 LEU A CA 1
ATOM 738 C C . LEU A 1 92 ? -3.073 -9.516 -3.952 1.00 85.25 92 LEU A C 1
ATOM 740 O O . LEU A 1 92 ? -3.076 -10.710 -3.663 1.00 85.25 92 LEU A O 1
ATOM 744 N N . ALA A 1 93 ? -1.970 -8.854 -4.293 1.00 85.12 93 ALA A N 1
ATOM 745 C CA . ALA A 1 93 ? -0.647 -9.444 -4.197 1.00 85.12 93 ALA A CA 1
ATOM 746 C C . ALA A 1 93 ? -0.231 -9.513 -2.724 1.00 85.12 93 ALA A C 1
ATOM 748 O O . ALA A 1 93 ? -0.098 -8.478 -2.067 1.00 85.12 93 ALA A O 1
ATOM 749 N N . GLY A 1 94 ? -0.028 -10.721 -2.208 1.00 89.62 94 GLY A N 1
ATOM 750 C CA . GLY A 1 94 ? 0.544 -10.920 -0.887 1.00 89.62 94 GLY A CA 1
ATOM 751 C C . GLY A 1 94 ? 2.071 -10.917 -0.881 1.00 89.62 94 GLY A C 1
ATOM 752 O O . GLY A 1 94 ? 2.722 -10.705 -1.911 1.00 89.62 94 GLY A O 1
ATOM 753 N N . PRO A 1 95 ? 2.671 -11.182 0.294 1.00 91.12 95 PRO A N 1
ATOM 754 C CA . PRO A 1 95 ? 4.120 -11.217 0.466 1.00 91.12 95 PRO A CA 1
ATOM 755 C C . PRO A 1 95 ? 4.815 -12.200 -0.479 1.00 91.12 95 PRO A C 1
ATOM 757 O O . PRO A 1 95 ? 5.886 -11.900 -1.002 1.00 91.12 95 PRO A O 1
ATOM 760 N N . VAL A 1 96 ? 4.204 -13.360 -0.732 1.00 93.56 96 VAL A N 1
ATOM 761 C CA . VAL A 1 96 ? 4.818 -14.402 -1.563 1.00 93.56 96 VAL A CA 1
ATOM 762 C C . VAL A 1 96 ? 4.836 -13.967 -3.028 1.00 93.56 96 VAL A C 1
ATOM 764 O O . VAL A 1 96 ? 5.863 -14.087 -3.698 1.00 93.56 96 VAL A O 1
ATOM 767 N N . ARG A 1 97 ? 3.743 -13.365 -3.516 1.00 90.50 97 ARG A N 1
ATOM 768 C CA . ARG A 1 97 ? 3.706 -12.811 -4.873 1.00 90.50 97 ARG A CA 1
ATOM 769 C C . ARG A 1 97 ? 4.650 -11.627 -5.039 1.00 90.50 97 ARG A C 1
ATOM 771 O O . ARG A 1 97 ? 5.302 -11.524 -6.073 1.00 90.50 97 ARG A O 1
ATOM 778 N N . ILE A 1 98 ? 4.786 -10.768 -4.030 1.00 92.38 98 ILE A N 1
ATOM 779 C CA . ILE A 1 98 ? 5.767 -9.674 -4.052 1.00 92.38 98 ILE A CA 1
ATOM 780 C C . ILE A 1 98 ? 7.185 -10.222 -4.255 1.00 92.38 98 ILE A C 1
ATOM 782 O O . ILE A 1 98 ? 7.905 -9.725 -5.119 1.00 92.38 98 ILE A O 1
ATOM 786 N N . VAL A 1 99 ? 7.565 -11.283 -3.533 1.00 93.00 99 VAL A N 1
ATOM 787 C CA . VAL A 1 99 ? 8.866 -11.940 -3.733 1.00 93.00 99 VAL A CA 1
ATOM 788 C C . VAL A 1 99 ? 8.993 -12.477 -5.159 1.00 93.00 99 VAL A C 1
ATOM 790 O O . VAL A 1 99 ? 10.020 -12.242 -5.789 1.00 93.00 99 VAL A O 1
ATOM 793 N N . SER A 1 100 ? 7.950 -13.110 -5.709 1.00 91.62 100 SER A N 1
ATOM 794 C CA . SER A 1 100 ? 7.982 -13.596 -7.098 1.00 91.62 100 SER A CA 1
ATOM 795 C C . SER A 1 100 ? 8.183 -12.468 -8.121 1.00 91.62 100 SER A C 1
ATOM 797 O O . SER A 1 100 ? 9.023 -12.601 -9.007 1.00 91.62 100 SER A O 1
ATOM 799 N N . ILE A 1 101 ? 7.517 -11.320 -7.941 1.00 90.88 101 ILE A N 1
ATOM 800 C CA . ILE A 1 101 ? 7.673 -10.130 -8.794 1.00 90.88 101 ILE A CA 1
ATOM 801 C C . ILE A 1 101 ? 9.107 -9.594 -8.704 1.00 90.88 101 ILE A C 1
ATOM 803 O O . ILE A 1 101 ? 9.705 -9.225 -9.715 1.00 90.88 101 ILE A O 1
ATOM 807 N N . MET A 1 102 ? 9.690 -9.570 -7.503 1.00 92.38 102 MET A N 1
ATOM 808 C CA . MET A 1 102 ? 11.087 -9.174 -7.318 1.00 92.38 102 MET A CA 1
ATOM 809 C C . MET A 1 102 ? 12.047 -10.162 -7.995 1.00 92.38 102 MET A C 1
ATOM 811 O O . MET A 1 102 ? 12.989 -9.733 -8.659 1.00 92.38 102 MET A O 1
ATOM 815 N N . SER A 1 103 ? 11.807 -11.471 -7.874 1.00 90.94 103 SER A N 1
ATOM 816 C CA . SER A 1 103 ? 12.606 -12.510 -8.534 1.00 90.94 103 SER A CA 1
ATOM 817 C C . SER A 1 103 ? 12.526 -12.430 -10.059 1.00 90.94 103 SER A C 1
ATOM 819 O O . SER A 1 103 ? 13.552 -12.560 -10.730 1.00 90.94 103 SER A O 1
ATOM 821 N N . GLU A 1 104 ? 11.346 -12.163 -10.620 1.00 89.50 104 GLU A N 1
ATOM 822 C CA . GLU A 1 104 ? 11.175 -11.906 -12.052 1.00 89.50 104 GLU A CA 1
ATOM 823 C C . GLU A 1 104 ? 11.932 -10.653 -12.492 1.00 89.50 104 GLU A C 1
ATOM 825 O O . GLU A 1 104 ? 12.675 -10.697 -13.471 1.00 89.50 104 GLU A O 1
ATOM 830 N N . ALA A 1 105 ? 11.826 -9.555 -11.740 1.00 88.81 105 ALA A N 1
ATOM 831 C CA . ALA A 1 105 ? 12.537 -8.318 -12.050 1.00 88.81 105 ALA A CA 1
ATOM 832 C C . ALA A 1 105 ? 14.062 -8.510 -12.082 1.00 88.81 105 ALA A C 1
ATOM 834 O O . ALA A 1 105 ? 14.739 -7.925 -12.929 1.00 88.81 105 ALA A O 1
ATOM 835 N N . VAL A 1 106 ? 14.608 -9.355 -11.201 1.00 90.12 106 VAL A N 1
ATOM 836 C CA . VAL A 1 106 ? 16.025 -9.751 -11.232 1.00 90.12 106 VAL A CA 1
ATOM 837 C C . VAL A 1 106 ? 16.323 -10.616 -12.458 1.00 90.12 106 VAL A C 1
ATOM 839 O O . VAL A 1 106 ? 17.299 -10.358 -13.157 1.00 90.12 106 VAL A O 1
ATOM 842 N N . SER A 1 107 ? 15.479 -11.608 -12.745 1.00 86.56 107 SER A N 1
ATOM 843 C CA . SER A 1 107 ? 15.699 -12.583 -13.823 1.00 86.56 107 SER A CA 1
ATOM 844 C C . SER A 1 107 ? 15.634 -11.962 -15.222 1.00 86.56 107 SER A C 1
ATOM 846 O O . SER A 1 107 ? 16.380 -12.370 -16.108 1.00 86.56 107 SER A O 1
ATOM 848 N N . TYR A 1 108 ? 14.781 -10.952 -15.418 1.00 82.12 108 TYR A N 1
ATOM 849 C CA . TYR A 1 108 ? 14.634 -10.230 -16.687 1.00 82.12 108 TYR A CA 1
ATOM 850 C C . TYR A 1 108 ? 15.615 -9.065 -16.860 1.00 82.12 108 TYR A C 1
ATOM 852 O O . TYR A 1 108 ? 15.600 -8.401 -17.894 1.00 82.12 108 TYR A O 1
ATOM 860 N N . SER A 1 109 ? 16.469 -8.788 -15.872 1.00 82.00 109 SER A N 1
ATOM 861 C CA . SER A 1 109 ? 17.427 -7.684 -15.943 1.00 82.00 109 SER A CA 1
ATOM 862 C C . SER A 1 109 ? 18.782 -8.170 -16.481 1.00 82.00 109 SER A C 1
ATOM 864 O O . SER A 1 109 ? 19.507 -8.855 -15.760 1.00 82.00 109 SER A O 1
ATOM 866 N N . PRO A 1 110 ? 19.198 -7.780 -17.703 1.00 82.38 110 PRO A N 1
ATOM 867 C CA . PRO A 1 110 ? 20.435 -8.280 -18.315 1.00 82.38 110 PRO A CA 1
ATOM 868 C C . PRO A 1 110 ? 21.719 -7.725 -17.675 1.00 82.38 110 PRO A C 1
ATOM 870 O O . PRO A 1 110 ? 22.799 -8.280 -17.871 1.00 82.38 110 PRO A O 1
ATOM 873 N N . THR A 1 111 ? 21.620 -6.636 -16.9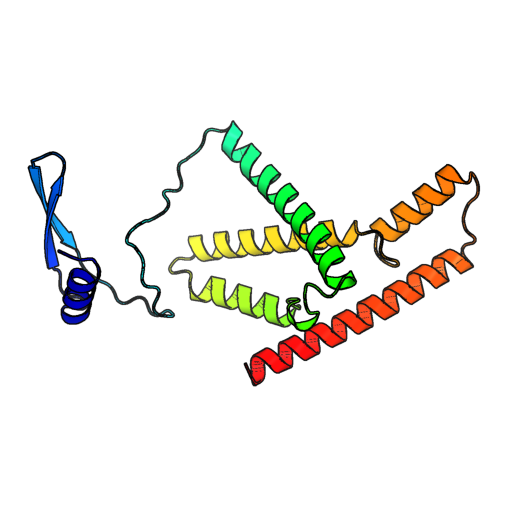05 1.00 88.62 111 THR A N 1
ATOM 874 C CA . THR A 1 111 ? 22.765 -5.936 -16.302 1.00 88.62 111 THR A CA 1
ATOM 875 C C . THR A 1 111 ? 22.489 -5.627 -14.834 1.00 88.62 111 THR A C 1
ATOM 877 O O . THR A 1 111 ? 21.374 -5.242 -14.484 1.00 88.62 111 THR A O 1
ATOM 880 N N . LEU A 1 112 ? 23.522 -5.674 -13.982 1.00 89.44 112 LEU A N 1
ATOM 881 C CA . LEU A 1 112 ? 23.429 -5.334 -12.552 1.00 89.44 112 LEU A CA 1
ATOM 882 C C . LEU A 1 112 ? 22.827 -3.940 -12.298 1.00 89.44 112 LEU A C 1
ATOM 884 O O . LEU A 1 112 ? 22.056 -3.756 -11.362 1.00 89.44 112 LEU A O 1
ATOM 888 N N . TYR A 1 113 ? 23.131 -2.965 -13.160 1.00 88.44 113 TYR A N 1
ATOM 889 C CA . TYR A 1 113 ? 22.520 -1.635 -13.104 1.00 88.44 113 TYR A CA 1
ATOM 890 C C . TYR A 1 113 ? 20.986 -1.694 -13.201 1.00 88.44 113 TYR A C 1
ATOM 892 O O . TYR A 1 113 ? 20.294 -1.076 -12.396 1.00 88.44 113 TYR A O 1
ATOM 900 N N . LEU A 1 114 ? 20.450 -2.478 -14.143 1.00 85.62 114 LEU A N 1
ATOM 901 C CA . LEU A 1 114 ? 19.004 -2.624 -14.332 1.00 85.62 114 LEU A CA 1
ATOM 902 C C . LEU A 1 114 ? 18.355 -3.386 -13.176 1.00 85.62 114 LEU A C 1
ATOM 904 O O . LEU A 1 114 ? 17.275 -2.995 -12.744 1.00 85.62 114 LEU A O 1
ATOM 908 N N . VAL A 1 115 ? 19.042 -4.392 -12.618 1.00 90.50 115 VAL A N 1
ATOM 909 C CA . VAL A 1 115 ? 18.589 -5.091 -11.403 1.00 90.50 115 VAL A CA 1
ATOM 910 C C . VAL A 1 115 ? 18.353 -4.088 -10.274 1.00 90.50 115 VAL A C 1
ATOM 912 O O . VAL A 1 115 ? 17.270 -4.050 -9.695 1.00 90.50 115 VAL A O 1
ATOM 915 N N . VAL A 1 116 ? 19.345 -3.239 -9.985 1.00 94.56 116 VAL A N 1
ATOM 916 C CA . VAL A 1 116 ? 19.254 -2.259 -8.893 1.00 94.56 116 VAL A CA 1
ATOM 917 C C . VAL A 1 116 ? 18.124 -1.261 -9.142 1.00 94.56 116 VAL A C 1
ATOM 919 O O . VAL A 1 116 ? 17.319 -1.027 -8.245 1.00 94.56 116 VAL A O 1
ATOM 922 N N . ILE A 1 117 ? 18.018 -0.706 -10.352 1.00 91.19 117 ILE A N 1
ATOM 923 C CA . ILE A 1 117 ? 16.960 0.260 -10.683 1.00 91.19 117 ILE A CA 1
ATOM 924 C C . ILE A 1 117 ? 15.565 -0.370 -10.572 1.00 91.19 117 ILE A C 1
ATOM 926 O O . ILE A 1 117 ? 14.669 0.234 -9.984 1.00 91.19 117 ILE A O 1
ATOM 930 N N . ASN A 1 118 ? 15.373 -1.593 -11.070 1.00 90.44 118 ASN A N 1
ATOM 931 C CA . ASN A 1 118 ? 14.085 -2.283 -10.996 1.00 90.44 118 ASN A CA 1
ATOM 932 C C . ASN A 1 118 ? 13.691 -2.613 -9.551 1.00 90.44 118 ASN A C 1
ATOM 934 O O . ASN A 1 118 ? 12.551 -2.368 -9.155 1.00 90.44 118 ASN A O 1
ATOM 938 N N . LEU A 1 119 ? 14.633 -3.095 -8.735 1.00 94.56 119 LEU A N 1
ATOM 939 C CA . LEU A 1 119 ? 14.378 -3.361 -7.319 1.00 94.56 119 LEU A CA 1
ATOM 940 C C . LEU A 1 119 ? 14.086 -2.080 -6.532 1.00 94.56 119 LEU A C 1
ATOM 942 O O . LEU A 1 119 ? 13.197 -2.091 -5.682 1.00 94.56 119 LEU A O 1
ATOM 946 N N . LEU A 1 120 ? 14.772 -0.970 -6.828 1.00 94.69 120 LEU A N 1
ATOM 947 C CA . LEU A 1 120 ? 14.464 0.332 -6.230 1.00 94.69 120 LEU A CA 1
ATOM 948 C C . LEU A 1 120 ? 13.065 0.811 -6.622 1.00 94.69 120 LEU A C 1
ATOM 950 O O . LEU A 1 120 ? 12.334 1.282 -5.757 1.00 94.69 120 LEU A O 1
ATOM 954 N N . ASN A 1 121 ? 12.662 0.640 -7.883 1.00 92.19 121 ASN A N 1
ATOM 955 C CA . ASN A 1 121 ? 11.317 0.993 -8.338 1.00 92.19 121 ASN A CA 1
ATOM 956 C C . ASN A 1 121 ? 10.236 0.168 -7.628 1.00 92.19 121 ASN A C 1
ATOM 958 O O . ASN A 1 121 ? 9.260 0.732 -7.137 1.00 92.19 121 ASN A O 1
ATOM 962 N N . ILE A 1 122 ? 10.425 -1.151 -7.513 1.00 94.19 122 ILE A N 1
ATOM 963 C CA . ILE A 1 122 ? 9.507 -2.025 -6.768 1.00 94.19 122 ILE A CA 1
ATOM 964 C C . ILE A 1 122 ? 9.471 -1.631 -5.287 1.00 94.19 122 ILE A C 1
ATOM 966 O O . ILE A 1 122 ? 8.396 -1.501 -4.706 1.00 94.19 122 ILE A O 1
ATOM 970 N N . SER A 1 123 ? 10.631 -1.374 -4.679 1.00 95.12 123 SER A N 1
ATOM 971 C CA . SER A 1 123 ? 10.722 -0.972 -3.271 1.00 95.12 123 SER A CA 1
ATOM 972 C C . SER A 1 123 ? 10.041 0.371 -3.022 1.00 95.12 123 SER A C 1
ATOM 974 O O . SER A 1 123 ? 9.341 0.526 -2.023 1.00 95.12 123 SER A O 1
ATOM 976 N N . ALA A 1 124 ? 10.195 1.332 -3.936 1.00 95.50 124 ALA A N 1
ATOM 977 C CA . ALA A 1 124 ? 9.520 2.621 -3.871 1.00 95.50 124 ALA A CA 1
ATOM 978 C C . ALA A 1 124 ? 8.000 2.456 -3.984 1.00 95.50 124 ALA A C 1
ATOM 980 O O . ALA A 1 124 ? 7.273 2.987 -3.146 1.00 95.50 124 ALA A O 1
ATOM 981 N N . LEU A 1 125 ? 7.522 1.670 -4.957 1.00 95.00 125 LEU A N 1
ATOM 982 C CA . LEU A 1 125 ? 6.100 1.356 -5.115 1.00 95.00 125 LEU A CA 1
ATOM 983 C C . LEU A 1 125 ? 5.514 0.753 -3.833 1.00 95.00 125 LEU A C 1
ATOM 985 O O . LEU A 1 125 ? 4.501 1.240 -3.336 1.00 95.00 125 LEU A O 1
ATOM 989 N N . ILE A 1 126 ? 6.163 -0.279 -3.283 1.00 94.38 126 ILE A N 1
ATOM 990 C CA . ILE A 1 126 ? 5.717 -0.965 -2.064 1.00 94.38 126 ILE A CA 1
ATOM 991 C C . ILE A 1 126 ? 5.738 -0.007 -0.873 1.00 94.38 126 ILE A C 1
ATOM 993 O O . ILE A 1 126 ? 4.770 0.046 -0.123 1.00 94.38 126 ILE A O 1
ATOM 997 N N . SER A 1 127 ? 6.800 0.786 -0.716 1.00 95.75 127 SER A N 1
ATOM 998 C CA . SER A 1 127 ? 6.922 1.742 0.391 1.00 95.75 127 SER A CA 1
ATOM 999 C C . SER A 1 127 ? 5.803 2.783 0.360 1.00 95.75 127 SER A C 1
ATOM 1001 O O . SER A 1 127 ? 5.165 3.038 1.381 1.00 95.75 127 SER A O 1
ATOM 1003 N N . ILE A 1 128 ? 5.516 3.346 -0.819 1.00 96.38 128 ILE A N 1
ATOM 1004 C CA . ILE A 1 128 ? 4.415 4.297 -0.996 1.00 96.38 128 ILE A CA 1
ATOM 1005 C C . ILE A 1 128 ? 3.071 3.603 -0.757 1.00 96.38 128 ILE A C 1
ATOM 1007 O O . ILE A 1 128 ? 2.207 4.176 -0.099 1.00 96.38 128 ILE A O 1
ATOM 1011 N N . ALA A 1 129 ? 2.883 2.376 -1.249 1.00 93.81 129 ALA A N 1
ATOM 1012 C CA . ALA A 1 129 ? 1.634 1.641 -1.085 1.00 93.81 129 ALA A CA 1
ATOM 1013 C C . ALA A 1 129 ? 1.356 1.258 0.378 1.00 93.81 129 ALA A C 1
ATOM 1015 O O . ALA A 1 129 ? 0.233 1.444 0.842 1.00 93.81 129 ALA A O 1
ATOM 1016 N N . ILE A 1 130 ? 2.360 0.782 1.123 1.00 93.38 130 ILE A N 1
ATOM 1017 C CA . ILE A 1 130 ? 2.256 0.485 2.561 1.00 93.38 130 ILE A CA 1
ATOM 1018 C C . ILE A 1 130 ? 1.975 1.773 3.338 1.00 93.38 130 ILE A C 1
ATOM 1020 O O . ILE A 1 130 ? 1.038 1.812 4.132 1.00 93.38 130 ILE A O 1
ATOM 1024 N N . GLY A 1 131 ? 2.715 2.852 3.058 1.00 94.94 131 GLY A N 1
ATOM 1025 C CA . GLY A 1 131 ? 2.478 4.155 3.683 1.00 94.94 131 GLY A CA 1
ATOM 1026 C C . GLY A 1 131 ? 1.067 4.688 3.414 1.00 94.94 131 GLY A C 1
ATOM 1027 O O . GLY A 1 131 ? 0.376 5.108 4.336 1.00 94.94 131 GLY A O 1
ATOM 1028 N N . ALA A 1 132 ? 0.596 4.609 2.167 1.00 95.38 132 ALA A N 1
ATOM 1029 C CA . ALA A 1 132 ? -0.761 5.005 1.791 1.00 95.38 132 ALA A CA 1
ATOM 1030 C C . ALA A 1 132 ? -1.829 4.126 2.456 1.00 95.38 132 ALA A C 1
ATOM 1032 O O . ALA A 1 132 ? -2.856 4.639 2.894 1.00 95.38 132 ALA A O 1
ATOM 1033 N N . THR A 1 133 ? -1.581 2.817 2.552 1.00 93.19 133 THR A N 1
ATOM 1034 C CA . THR A 1 133 ? -2.483 1.863 3.210 1.00 93.19 133 THR A CA 1
ATOM 1035 C C . THR A 1 133 ? -2.606 2.189 4.695 1.00 93.19 133 THR A C 1
ATOM 1037 O O . THR A 1 133 ? -3.722 2.247 5.201 1.00 93.19 133 THR A O 1
ATOM 1040 N N . ASN A 1 134 ? -1.501 2.511 5.377 1.00 94.25 134 ASN A N 1
ATOM 1041 C CA . ASN A 1 134 ? -1.520 2.912 6.786 1.00 94.25 134 ASN A CA 1
ATOM 1042 C C . ASN A 1 134 ? -2.327 4.189 7.041 1.00 94.25 134 ASN A C 1
ATOM 1044 O O . ASN A 1 134 ? -2.829 4.357 8.143 1.00 94.25 134 ASN A O 1
ATOM 1048 N N . LEU A 1 135 ? -2.496 5.065 6.048 1.00 94.06 135 LEU A N 1
ATOM 1049 C CA . LEU A 1 135 ? -3.322 6.274 6.155 1.00 94.06 135 LEU A CA 1
ATOM 1050 C C . LEU A 1 135 ? -4.816 6.028 5.890 1.00 94.06 135 LEU A C 1
ATOM 1052 O O . LEU A 1 135 ? -5.617 6.956 6.025 1.00 94.06 135 LEU A O 1
ATOM 1056 N N . LEU A 1 136 ? -5.219 4.809 5.519 1.00 94.25 136 LEU A N 1
ATOM 1057 C CA . LEU A 1 136 ? -6.628 4.487 5.312 1.00 94.25 136 LEU A CA 1
ATOM 1058 C C . LEU A 1 136 ? -7.415 4.576 6.632 1.00 94.25 136 LEU A C 1
ATOM 1060 O O . LEU A 1 136 ? -6.887 4.239 7.694 1.00 94.25 136 LEU A O 1
ATOM 1064 N N . PRO A 1 137 ? -8.701 4.973 6.581 1.00 90.69 137 PRO A N 1
ATOM 1065 C CA . PRO A 1 137 ? -9.573 5.061 7.751 1.00 90.69 137 PRO A CA 1
ATOM 1066 C C . PRO A 1 137 ? -10.046 3.666 8.199 1.00 90.69 137 PRO A C 1
ATOM 1068 O O . PRO A 1 137 ? -11.241 3.375 8.213 1.00 90.69 137 PRO A O 1
ATOM 1071 N N . PHE A 1 138 ? -9.106 2.779 8.526 1.00 92.69 138 PHE A N 1
ATOM 1072 C CA . PHE A 1 138 ? -9.367 1.402 8.931 1.00 92.69 138 PHE A CA 1
ATOM 1073 C C . PHE A 1 138 ? -8.833 1.146 10.355 1.00 92.69 138 PHE A C 1
ATOM 1075 O O . PHE A 1 138 ? -7.707 1.547 10.663 1.00 92.69 138 PHE A O 1
ATOM 1082 N N . PRO A 1 139 ? -9.607 0.497 11.246 1.00 88.25 139 PRO A N 1
ATOM 1083 C CA . PRO A 1 139 ? -9.163 0.198 12.609 1.00 88.25 139 PRO A CA 1
ATOM 1084 C C . PRO A 1 139 ? -7.867 -0.633 12.656 1.00 88.25 139 PRO A C 1
ATOM 1086 O O . PRO A 1 139 ? -7.688 -1.526 11.840 1.00 88.25 139 PRO A O 1
ATOM 1089 N N . ALA A 1 140 ? -6.989 -0.367 13.629 1.00 91.25 140 ALA A N 1
ATOM 1090 C CA . ALA A 1 140 ? -5.611 -0.889 13.746 1.00 91.25 140 ALA A CA 1
ATOM 1091 C C . ALA A 1 140 ? -4.549 -0.271 12.816 1.00 91.25 140 ALA A C 1
ATOM 1093 O O . ALA A 1 140 ? -3.366 -0.527 13.026 1.00 91.25 140 ALA A O 1
ATOM 1094 N N . LEU A 1 141 ? -4.934 0.560 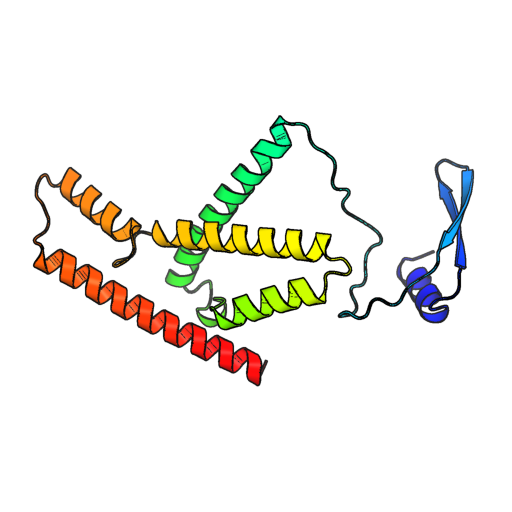11.840 1.00 93.94 141 LEU A N 1
ATOM 1095 C CA . LEU A 1 141 ? -3.995 1.373 11.058 1.00 93.94 141 LEU A CA 1
ATOM 1096 C C . LEU A 1 141 ? -3.883 2.794 11.629 1.00 93.94 141 LEU A C 1
ATOM 1098 O O . LEU A 1 141 ? -4.804 3.285 12.294 1.00 93.94 141 LEU A O 1
ATOM 1102 N N . ASP A 1 142 ? -2.786 3.483 11.310 1.00 93.81 142 ASP A N 1
ATOM 1103 C CA . ASP A 1 142 ? -2.530 4.861 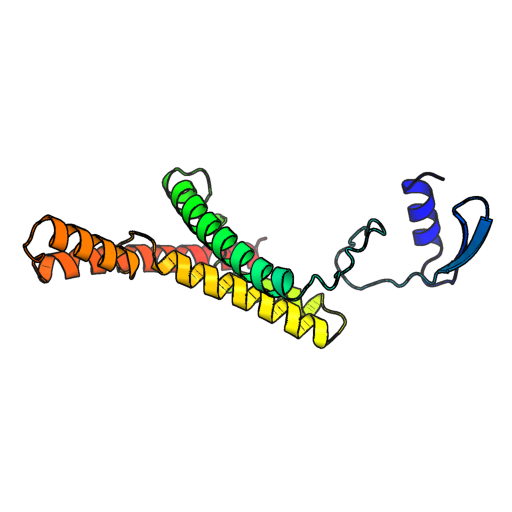11.752 1.00 93.81 142 ASP A CA 1
ATOM 1104 C C . ASP A 1 142 ? -3.655 5.821 11.325 1.00 93.81 142 ASP A C 1
ATOM 1106 O O . ASP A 1 142 ? -4.101 6.662 12.104 1.00 93.81 142 ASP A O 1
ATOM 1110 N N . GLY A 1 143 ? -4.197 5.655 10.118 1.00 92.94 143 GLY A N 1
ATOM 1111 C CA . GLY A 1 143 ? -5.328 6.419 9.592 1.00 92.94 143 GLY A CA 1
ATOM 1112 C C . GLY A 1 143 ? -6.629 6.184 10.360 1.00 92.94 143 GLY A C 1
ATOM 1113 O O . GLY A 1 143 ? -7.427 7.108 10.520 1.00 92.94 143 GLY A O 1
ATOM 1114 N N . GLY A 1 144 ? -6.821 4.989 10.927 1.00 93.00 144 GLY A N 1
ATOM 1115 C CA . GLY A 1 144 ? -7.910 4.709 11.861 1.00 93.00 144 GLY A CA 1
ATOM 1116 C C . GLY A 1 144 ? -7.763 5.498 13.163 1.00 93.00 144 GLY A C 1
ATOM 1117 O O . GLY A 1 144 ? -8.735 6.079 13.649 1.00 93.00 144 GLY A O 1
ATOM 1118 N N . ARG A 1 145 ? -6.540 5.596 13.700 1.00 92.38 145 ARG A N 1
ATOM 1119 C CA . ARG A 1 145 ? -6.250 6.427 14.879 1.00 92.38 145 ARG A CA 1
ATOM 1120 C C . ARG A 1 145 ? -6.440 7.912 14.582 1.00 92.38 145 ARG A C 1
ATOM 1122 O O . ARG A 1 145 ? -7.066 8.603 15.382 1.00 92.38 145 ARG A O 1
ATOM 1129 N N . LEU A 1 146 ? -5.973 8.387 13.427 1.00 94.50 146 LEU A N 1
ATOM 1130 C CA . LEU A 1 146 ? -6.199 9.761 12.970 1.00 94.50 146 LEU A CA 1
ATOM 1131 C C . LEU A 1 146 ? -7.695 10.083 12.859 1.00 94.50 146 LEU A C 1
ATOM 1133 O O . LEU A 1 146 ? -8.116 11.163 13.268 1.00 94.50 146 LEU A O 1
ATOM 1137 N N . LEU A 1 147 ? -8.510 9.143 12.374 1.00 94.06 147 LEU A N 1
ATOM 1138 C CA . LEU A 1 147 ? -9.962 9.304 12.312 1.00 94.06 147 LEU A CA 1
ATOM 1139 C C . LEU A 1 147 ? -10.588 9.406 13.709 1.00 94.06 147 LEU A C 1
ATOM 1141 O O . LEU A 1 147 ? -11.428 10.276 13.935 1.00 94.06 147 LEU A O 1
ATOM 1145 N N . ILE A 1 148 ? -10.159 8.570 14.660 1.00 93.12 148 ILE A N 1
ATOM 1146 C CA . ILE A 1 148 ? -10.623 8.650 16.054 1.00 93.12 148 ILE A CA 1
ATOM 1147 C C . ILE A 1 148 ? -10.247 10.004 16.664 1.00 93.12 148 ILE A C 1
ATOM 1149 O O . ILE A 1 148 ? -11.117 10.671 17.215 1.00 93.12 148 ILE A O 1
ATOM 1153 N N . LEU A 1 149 ? -8.998 10.449 16.499 1.00 93.06 149 LEU A N 1
ATOM 1154 C CA . LEU A 1 149 ? -8.537 11.756 16.978 1.00 93.06 149 LEU A CA 1
ATOM 1155 C C . LEU A 1 149 ? -9.319 12.913 16.338 1.00 93.06 149 LEU A C 1
ATOM 1157 O O . LEU A 1 149 ? -9.679 13.867 17.023 1.00 93.06 149 LEU A O 1
ATOM 1161 N N . GLY A 1 150 ? -9.645 12.817 15.046 1.00 93.88 150 GLY A N 1
ATOM 1162 C CA . GLY A 1 150 ? -10.508 13.784 14.365 1.00 93.88 150 GLY A CA 1
ATOM 1163 C C . GLY A 1 150 ? -11.915 13.841 14.969 1.00 93.88 150 GLY A C 1
ATOM 1164 O O . GLY A 1 150 ? -12.446 14.924 15.210 1.00 93.88 150 GLY A O 1
ATOM 1165 N N . ILE A 1 151 ? -12.507 12.685 15.286 1.00 91.75 151 ILE A N 1
ATOM 1166 C CA . ILE A 1 151 ? -13.808 12.604 15.969 1.00 91.75 151 ILE A CA 1
ATOM 1167 C C . ILE A 1 151 ? -13.721 13.172 17.391 1.00 91.75 151 ILE A C 1
ATOM 1169 O O . ILE A 1 151 ? -14.631 13.876 17.824 1.00 91.75 151 ILE A O 1
ATOM 1173 N N . GLU A 1 152 ? -12.648 12.891 18.128 1.00 94.94 152 GLU A N 1
ATOM 1174 C CA . GLU A 1 152 ? -12.426 13.435 19.471 1.00 94.94 152 GLU A CA 1
ATOM 1175 C C . GLU A 1 152 ? -12.275 14.954 19.456 1.00 94.94 152 GLU A C 1
ATOM 1177 O O . GLU A 1 152 ? -12.880 15.620 20.297 1.00 94.94 152 GLU A O 1
ATOM 1182 N N . ALA A 1 153 ? -11.546 15.499 18.477 1.00 94.44 153 ALA A N 1
ATOM 1183 C CA . ALA A 1 153 ? -11.398 16.936 18.274 1.00 94.44 153 ALA A CA 1
ATOM 1184 C C . ALA A 1 153 ? -12.746 17.611 17.973 1.00 94.44 153 ALA A C 1
ATOM 1186 O O . ALA A 1 153 ? -13.043 18.661 18.536 1.00 94.44 153 ALA A O 1
ATOM 1187 N N . LEU A 1 154 ? -13.599 16.981 17.153 1.00 94.88 154 LEU A N 1
ATOM 1188 C CA . LEU A 1 154 ? -14.954 17.473 16.868 1.00 94.88 154 LEU A CA 1
ATOM 1189 C C . LEU A 1 154 ? -15.901 17.351 18.073 1.00 94.88 154 LEU A C 1
ATOM 1191 O O . LEU A 1 154 ? -16.749 18.213 18.286 1.00 94.88 154 LEU A O 1
ATOM 1195 N N . ARG A 1 155 ? -15.778 16.280 18.867 1.00 93.19 155 ARG A N 1
ATOM 1196 C CA . ARG A 1 155 ? -16.632 16.015 20.040 1.00 93.19 155 ARG A CA 1
ATOM 1197 C C . ARG A 1 155 ? -16.174 16.763 21.298 1.00 93.19 155 ARG A C 1
ATOM 1199 O O . ARG A 1 155 ? -16.942 16.867 22.254 1.00 93.19 155 ARG A O 1
ATOM 1206 N N . GLY A 1 156 ? -14.920 17.212 21.339 1.00 92.56 156 GLY A N 1
ATOM 1207 C CA . GLY A 1 156 ? -14.282 17.817 22.511 1.00 92.56 156 GLY A CA 1
ATOM 1208 C C . GLY A 1 156 ? -14.121 16.865 23.702 1.00 92.56 156 GLY A C 1
ATOM 1209 O O . GLY A 1 156 ? -13.900 17.319 24.823 1.00 92.56 156 GLY A O 1
ATOM 1210 N N . LYS A 1 157 ? -14.285 15.549 23.499 1.00 89.94 157 LYS A N 1
ATOM 1211 C CA . LYS A 1 157 ? -14.191 14.529 24.558 1.00 89.94 157 LYS A CA 1
ATOM 1212 C C . LYS A 1 157 ? -13.492 13.272 24.041 1.00 89.94 157 LYS A C 1
ATOM 1214 O O . LYS A 1 157 ? -13.960 12.737 23.024 1.00 89.94 157 LYS A O 1
ATOM 1219 N N . PRO A 1 158 ? -12.476 12.753 24.757 1.00 89.56 158 PRO A N 1
ATOM 1220 C CA . PRO A 1 158 ? -11.758 11.549 24.352 1.00 89.56 158 PRO A CA 1
ATOM 1221 C C . PRO A 1 158 ? -12.686 10.332 24.332 1.00 89.56 158 PRO A C 1
ATOM 1223 O O . PRO A 1 158 ? -13.700 10.286 25.039 1.00 89.56 158 PRO A O 1
ATOM 1226 N N . LEU A 1 159 ? -12.396 9.363 23.467 1.00 89.12 159 LEU A N 1
ATOM 1227 C CA . LEU A 1 159 ? -13.022 8.050 23.511 1.00 89.12 159 LEU A CA 1
ATOM 1228 C C . LEU A 1 159 ? -12.504 7.300 24.743 1.00 89.12 159 LEU A C 1
ATOM 1230 O O . LEU A 1 159 ? -11.384 7.523 25.195 1.00 89.12 159 LEU A O 1
ATOM 1234 N N . SER A 1 160 ? -13.328 6.422 25.318 1.00 92.75 160 SER A N 1
ATOM 1235 C CA . SER A 1 160 ? -12.850 5.602 26.427 1.00 92.75 160 SER A CA 1
ATOM 1236 C C . SER A 1 160 ? -11.761 4.637 25.922 1.00 92.75 160 SER A C 1
ATOM 1238 O O . SER A 1 160 ? -11.946 4.050 24.844 1.00 92.75 160 SER A O 1
ATOM 1240 N N . PRO A 1 161 ? -10.654 4.447 26.665 1.00 90.25 161 PRO A N 1
ATOM 1241 C CA . PRO A 1 161 ? -9.558 3.568 26.255 1.00 90.25 161 PRO A CA 1
ATOM 1242 C C . PRO A 1 161 ? -10.018 2.151 25.890 1.00 90.25 161 PRO A C 1
ATOM 1244 O O . PRO A 1 161 ? -9.514 1.553 24.945 1.00 90.25 161 PRO A O 1
ATOM 1247 N N . GLU A 1 162 ? -11.040 1.633 26.573 1.00 93.12 162 GLU A N 1
ATOM 1248 C CA . GLU A 1 162 ? -11.600 0.302 26.327 1.00 93.12 162 GLU A CA 1
ATOM 1249 C C . GLU A 1 162 ? -12.272 0.207 24.951 1.00 93.12 162 GLU A C 1
ATOM 1251 O O . GLU A 1 162 ? -12.179 -0.819 24.274 1.00 93.12 162 GLU A O 1
ATOM 1256 N N . ARG A 1 163 ? -12.942 1.281 24.506 1.00 90.94 163 ARG A N 1
ATOM 1257 C CA . ARG A 1 163 ? -13.602 1.321 23.191 1.00 90.94 163 ARG A CA 1
ATOM 1258 C C . ARG A 1 163 ? -12.577 1.429 22.078 1.00 90.94 163 ARG A C 1
ATOM 1260 O O . ARG A 1 163 ? -12.714 0.740 21.073 1.00 90.94 163 ARG A O 1
ATOM 1267 N N . GLU A 1 164 ? -11.557 2.258 22.267 1.00 92.44 164 GLU A N 1
ATOM 1268 C CA . GLU A 1 164 ? -10.456 2.371 21.315 1.00 92.44 164 GLU A CA 1
ATOM 1269 C C . GLU A 1 164 ? -9.720 1.035 21.162 1.00 92.44 164 GLU A C 1
ATOM 1271 O O . GLU A 1 164 ? -9.546 0.554 20.042 1.00 92.44 164 GLU A O 1
ATOM 1276 N N . ALA A 1 165 ? -9.369 0.397 22.283 1.00 93.12 165 ALA A N 1
ATOM 1277 C CA . ALA A 1 165 ? -8.716 -0.907 22.293 1.00 93.12 165 ALA A CA 1
ATOM 1278 C C . ALA A 1 165 ? -9.570 -1.975 21.598 1.00 93.12 165 ALA A C 1
ATOM 1280 O O . ALA A 1 165 ? -9.053 -2.744 20.793 1.00 93.12 165 ALA A O 1
ATOM 1281 N N . THR A 1 166 ? -10.885 -1.988 21.843 1.00 94.88 166 THR A N 1
ATOM 1282 C CA . THR A 1 166 ? -11.806 -2.932 21.192 1.00 94.88 166 THR A CA 1
ATOM 1283 C C . THR A 1 166 ? -11.866 -2.708 19.681 1.00 94.88 166 THR A C 1
ATOM 1285 O O . THR A 1 166 ? -11.740 -3.661 18.916 1.00 94.88 166 THR A O 1
ATOM 1288 N N . ILE A 1 167 ? -12.017 -1.456 19.233 1.00 93.50 167 ILE A N 1
ATOM 1289 C CA . ILE A 1 167 ? -12.056 -1.103 17.804 1.00 93.50 167 ILE A CA 1
ATOM 1290 C C . ILE A 1 167 ? -10.748 -1.513 17.118 1.00 93.50 167 ILE A C 1
ATOM 1292 O O . ILE A 1 167 ? -10.779 -2.150 16.065 1.00 93.50 167 ILE A O 1
ATOM 1296 N N . SER A 1 168 ? -9.608 -1.193 17.734 1.00 93.88 168 SER A N 1
ATOM 1297 C CA . SER A 1 168 ? -8.289 -1.560 17.219 1.00 93.88 168 SER A CA 1
ATOM 1298 C C . SER A 1 168 ? -8.104 -3.078 17.167 1.00 93.88 168 SER A C 1
ATOM 1300 O O . SER A 1 168 ? -7.718 -3.612 16.134 1.00 93.88 168 SER A O 1
ATOM 1302 N N . MET A 1 169 ? -8.473 -3.806 18.223 1.00 95.38 169 MET A N 1
ATOM 1303 C CA . MET A 1 169 ? -8.363 -5.266 18.264 1.00 95.38 169 MET A CA 1
ATOM 1304 C C . MET A 1 169 ? -9.209 -5.940 17.179 1.00 95.38 169 MET A C 1
ATOM 1306 O O . MET A 1 169 ? -8.726 -6.831 16.483 1.00 95.38 169 MET A O 1
ATOM 1310 N N . VAL A 1 170 ? -10.455 -5.494 16.989 1.00 96.25 170 VAL A N 1
ATOM 1311 C CA . VAL A 1 170 ? -11.328 -6.009 15.922 1.00 96.25 170 VAL A CA 1
ATOM 1312 C C . VAL A 1 170 ? -10.707 -5.750 14.549 1.00 96.25 170 VAL A C 1
ATOM 1314 O O . VAL A 1 170 ? -10.633 -6.665 13.730 1.00 96.25 170 VAL A O 1
ATOM 1317 N N . GLY A 1 171 ? -10.203 -4.536 14.311 1.00 94.81 171 GLY A N 1
ATOM 1318 C CA . GLY A 1 171 ? -9.478 -4.199 13.085 1.00 94.81 171 GLY A CA 1
ATOM 1319 C C . GLY A 1 171 ? -8.273 -5.093 12.839 1.00 94.81 171 GLY A C 1
ATOM 1320 O O . GLY A 1 171 ? -8.122 -5.653 11.756 1.00 94.81 171 GLY A O 1
ATOM 1321 N N . PHE A 1 172 ? -7.451 -5.279 13.867 1.00 95.38 172 PHE A N 1
ATOM 1322 C CA . PHE A 1 172 ? -6.252 -6.099 13.804 1.00 95.38 172 PHE A CA 1
ATOM 1323 C C . PHE A 1 172 ? -6.583 -7.551 13.453 1.00 95.38 172 PHE A C 1
ATOM 1325 O O . PHE A 1 172 ? -5.965 -8.119 12.557 1.00 95.38 172 PHE A O 1
ATOM 1332 N N . VAL A 1 173 ? -7.600 -8.139 14.090 1.00 97.25 173 VAL A N 1
ATOM 1333 C CA . VAL A 1 173 ? -8.047 -9.506 13.783 1.00 97.25 173 VAL A CA 1
ATOM 1334 C C . VAL A 1 173 ? -8.527 -9.622 12.335 1.00 97.25 173 VAL A C 1
ATOM 1336 O O . VAL A 1 173 ? -8.179 -10.592 11.659 1.00 97.25 173 VAL A O 1
ATOM 1339 N N . ILE A 1 174 ? -9.272 -8.634 11.825 1.00 94.44 174 ILE A N 1
ATOM 1340 C CA . ILE A 1 174 ? -9.711 -8.610 10.421 1.00 94.44 174 ILE A CA 1
ATOM 1341 C C . ILE A 1 174 ? -8.504 -8.534 9.475 1.00 94.44 174 ILE A C 1
ATOM 1343 O O . ILE A 1 174 ? -8.429 -9.314 8.527 1.00 94.44 174 ILE A O 1
ATOM 1347 N N . LEU A 1 175 ? -7.538 -7.648 9.743 1.00 92.69 175 LEU A N 1
ATOM 1348 C CA . LEU A 1 175 ? -6.330 -7.503 8.920 1.00 92.69 175 LEU A CA 1
ATOM 1349 C C . LEU A 1 175 ? -5.466 -8.760 8.936 1.00 92.69 175 LEU A C 1
ATOM 1351 O O . LEU A 1 175 ? -5.001 -9.186 7.884 1.00 92.69 175 LEU A O 1
ATOM 1355 N N . MET A 1 176 ? -5.268 -9.374 10.103 1.00 95.06 176 MET A N 1
ATOM 1356 C CA . MET A 1 176 ? -4.510 -10.621 10.215 1.00 95.06 176 MET A CA 1
ATOM 1357 C C . MET A 1 176 ? -5.210 -11.760 9.475 1.00 95.06 176 MET A C 1
ATOM 1359 O O . MET A 1 176 ? -4.562 -12.497 8.737 1.00 95.06 176 MET A O 1
ATOM 1363 N N . SER A 1 177 ? -6.536 -11.863 9.597 1.00 95.06 177 SER A N 1
ATOM 1364 C CA . SER A 1 177 ? -7.327 -12.861 8.866 1.00 95.06 177 SER A CA 1
ATOM 1365 C C . SER A 1 177 ? -7.213 -12.666 7.353 1.00 95.06 177 SER A C 1
ATOM 1367 O O . SER A 1 177 ? -7.002 -13.629 6.617 1.00 95.06 177 SER A O 1
ATOM 1369 N N . LEU A 1 178 ? -7.285 -11.415 6.885 1.00 91.88 178 LEU A N 1
ATOM 1370 C CA . LEU A 1 178 ? -7.073 -11.074 5.481 1.00 91.88 178 LEU A CA 1
ATOM 1371 C C . LEU A 1 178 ? -5.642 -11.401 5.032 1.00 91.88 178 LEU A C 1
ATOM 1373 O O . LEU A 1 178 ? -5.462 -11.969 3.961 1.00 91.88 178 LEU A O 1
ATOM 1377 N N . GLY A 1 179 ? -4.631 -11.095 5.846 1.00 92.31 179 GLY A N 1
ATOM 1378 C CA . GLY A 1 179 ? -3.233 -11.409 5.554 1.00 92.31 179 GLY A CA 1
ATOM 1379 C C . GLY A 1 179 ? -3.003 -12.910 5.371 1.00 92.31 179 GLY A C 1
ATOM 1380 O O . GLY A 1 179 ? -2.400 -13.322 4.381 1.00 92.31 179 GLY A O 1
ATOM 1381 N N . VAL A 1 180 ? -3.552 -13.734 6.270 1.00 94.88 180 VAL A N 1
ATOM 1382 C CA . VAL A 1 180 ? -3.510 -15.202 6.151 1.00 94.88 180 VAL A CA 1
ATOM 1383 C C . VAL A 1 180 ? -4.224 -15.668 4.881 1.00 94.88 180 VAL A C 1
ATOM 1385 O O . VAL A 1 180 ? -3.676 -16.482 4.139 1.00 94.88 180 VAL A O 1
ATOM 1388 N N . PHE A 1 181 ? -5.411 -15.127 4.593 1.00 93.81 181 PHE A N 1
ATOM 1389 C CA . PHE A 1 181 ? -6.159 -15.449 3.377 1.00 93.81 181 PHE A CA 1
ATOM 1390 C C . PHE A 1 181 ? -5.366 -15.125 2.103 1.00 93.81 181 PHE A C 1
ATOM 1392 O O . PHE A 1 181 ? -5.286 -15.953 1.197 1.00 93.81 181 PHE A O 1
ATOM 1399 N N . VAL A 1 182 ? -4.747 -13.944 2.037 1.00 92.62 182 VAL A N 1
ATOM 1400 C CA . VAL A 1 182 ? -3.966 -13.507 0.874 1.00 92.62 182 VAL A CA 1
ATOM 1401 C C . VAL A 1 182 ? -2.717 -14.373 0.693 1.00 92.62 182 VAL A C 1
ATOM 1403 O O . VAL A 1 182 ? -2.431 -14.786 -0.427 1.00 92.62 182 VAL A O 1
ATOM 1406 N N . VAL A 1 183 ? -2.003 -14.715 1.772 1.00 93.06 183 VAL A N 1
ATOM 1407 C CA . VAL A 1 183 ? -0.851 -15.634 1.703 1.00 93.06 183 VAL A CA 1
ATOM 1408 C C . VAL A 1 183 ? -1.278 -17.014 1.204 1.00 93.06 183 VAL A C 1
ATOM 1410 O O . VAL A 1 183 ? -0.612 -17.594 0.350 1.00 93.06 183 VAL A O 1
ATOM 1413 N N . PHE A 1 184 ? -2.399 -17.537 1.698 1.00 92.50 184 PHE A N 1
ATOM 1414 C CA . PHE A 1 184 ? -2.927 -18.821 1.246 1.00 92.50 184 PHE A CA 1
ATOM 1415 C C . PHE A 1 184 ? -3.300 -18.792 -0.244 1.00 92.50 184 PHE A C 1
ATOM 1417 O O . PHE A 1 184 ? -2.927 -19.696 -0.991 1.00 92.50 184 PHE A O 1
ATOM 1424 N N . ASN A 1 185 ? -3.968 -17.725 -0.693 1.00 91.69 185 ASN A N 1
ATOM 1425 C CA . ASN A 1 185 ? -4.292 -17.506 -2.102 1.00 91.69 185 ASN A CA 1
ATOM 1426 C C . ASN A 1 185 ? -3.033 -17.409 -2.978 1.00 91.69 185 ASN A C 1
ATOM 1428 O O . ASN A 1 185 ? -2.991 -17.996 -4.056 1.00 91.69 185 ASN A O 1
ATOM 1432 N N . ASP A 1 186 ? -1.997 -16.711 -2.511 1.00 90.69 186 ASP A N 1
ATOM 1433 C CA . ASP A 1 186 ? -0.717 -16.634 -3.213 1.00 90.69 186 ASP A CA 1
ATOM 1434 C C . ASP A 1 186 ? -0.060 -18.010 -3.370 1.00 90.69 186 ASP A C 1
ATOM 1436 O O . ASP A 1 186 ? 0.384 -18.344 -4.464 1.00 90.69 186 ASP A O 1
ATOM 1440 N N . ILE A 1 187 ? -0.016 -18.824 -2.309 1.00 89.81 187 ILE A N 1
ATOM 1441 C CA . ILE A 1 187 ? 0.575 -20.172 -2.359 1.00 89.81 187 ILE A CA 1
ATOM 1442 C C . ILE A 1 187 ? -0.188 -21.056 -3.347 1.00 89.81 187 ILE A C 1
ATOM 1444 O O . ILE A 1 187 ? 0.425 -21.733 -4.168 1.00 89.81 187 ILE A O 1
ATOM 1448 N N . ILE A 1 188 ? -1.521 -21.022 -3.297 1.00 89.44 188 ILE A N 1
ATOM 1449 C CA . ILE A 1 188 ? -2.376 -21.739 -4.246 1.00 89.44 188 ILE A CA 1
ATOM 1450 C C . ILE A 1 188 ? -2.047 -21.338 -5.681 1.00 89.44 188 ILE A C 1
ATOM 1452 O O . ILE A 1 188 ? -1.851 -22.201 -6.535 1.00 89.44 188 ILE A O 1
ATOM 1456 N N . GLN A 1 189 ? -1.967 -20.035 -5.942 1.00 85.62 189 GLN A N 1
ATOM 1457 C CA . GLN A 1 189 ? -1.717 -19.530 -7.283 1.00 85.62 189 GLN A CA 1
ATOM 1458 C C . GLN A 1 189 ? -0.292 -19.822 -7.765 1.00 85.62 189 GLN A C 1
ATOM 1460 O O . GLN A 1 189 ? -0.092 -19.944 -8.960 1.00 85.62 189 GLN A O 1
ATOM 1465 N N . LEU A 1 190 ? 0.683 -19.971 -6.869 1.00 85.38 190 LEU A N 1
ATOM 1466 C CA . LEU A 1 190 ? 2.048 -20.366 -7.232 1.00 85.38 190 LEU A CA 1
ATOM 1467 C C . LEU A 1 190 ? 2.197 -21.866 -7.514 1.00 85.38 190 LEU A C 1
ATOM 1469 O O . LEU A 1 190 ? 3.096 -22.255 -8.251 1.00 85.38 190 LEU A O 1
ATOM 1473 N N . ILE A 1 191 ? 1.371 -22.712 -6.893 1.00 86.75 191 ILE A N 1
ATOM 1474 C CA . ILE A 1 191 ? 1.429 -24.172 -7.072 1.00 86.75 191 ILE A CA 1
ATOM 1475 C C . ILE A 1 191 ? 0.552 -24.626 -8.246 1.00 86.75 191 ILE A C 1
ATOM 1477 O O . ILE A 1 191 ? 0.917 -25.562 -8.956 1.00 86.75 191 ILE A O 1
ATOM 1481 N N . TRP A 1 192 ? -0.617 -24.004 -8.424 1.00 83.44 192 TRP A N 1
ATOM 1482 C CA . TRP A 1 192 ? -1.620 -24.407 -9.419 1.00 83.44 192 TRP A CA 1
A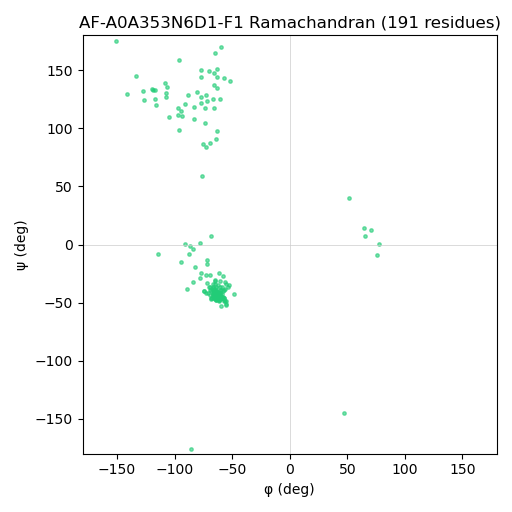TOM 1483 C C . TRP A 1 192 ? -1.857 -23.391 -10.542 1.00 83.44 192 TRP A C 1
ATOM 1485 O O . TRP A 1 192 ? -2.604 -23.710 -11.467 1.00 83.44 192 TRP A O 1
ATOM 1495 N N . GLY A 1 193 ? -1.289 -22.186 -10.458 1.00 62.41 193 GLY A N 1
ATOM 1496 C CA . GLY A 1 193 ? -1.336 -21.173 -11.521 1.00 62.41 193 GLY A CA 1
ATOM 1497 C C . GLY A 1 193 ? -0.095 -21.217 -12.395 1.00 62.41 193 GLY A C 1
ATOM 1498 O O . GLY A 1 193 ? -0.264 -20.962 -13.607 1.00 62.41 193 GLY A O 1
#

Radius of gyration: 25.11 Å; Cα contacts (8 Å, |Δi|>4): 127; chains: 1; bounding box: 42×45×76 Å

Sequence (193 aa):
ASKKEISAYLNKKQDYPTTVTLLRAGKEIKLTIQPRMEKGPAIYETGISFQVVREGLWETLRQPLIYMFSTIRSVIFTFGWLLTGKVSLTQLAGPVRIVSIMSEAVSYSPTLYLVVINLLNISALISIAIGAT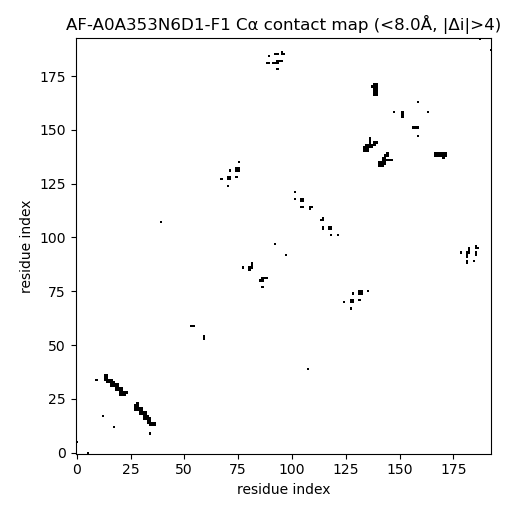NLLPFPALDGGRLLILGIEALRGKPLSPEREATISMVGFVILMSLGVFVVFNDIIQLIWG

Mean predicted aligned error: 13.0 Å

Solvent-accessible surface area (backbone atoms only — not comparable to full-atom values): 11203 Å² total; per-residue (Å²): 135,56,74,69,58,56,55,56,52,49,68,74,51,47,71,51,75,42,80,45,78,43,79,56,96,89,41,82,44,80,42,77,44,64,52,75,89,72,94,61,81,90,72,84,75,85,85,75,75,85,75,86,68,84,59,54,78,65,49,67,59,46,51,62,54,52,50,48,53,52,47,36,51,48,51,56,52,49,52,56,26,46,78,69,63,78,39,61,74,84,73,52,78,26,72,65,45,50,52,50,53,52,53,48,48,47,70,74,32,96,42,73,69,50,28,53,52,48,52,49,51,52,49,50,52,50,50,47,43,53,56,43,54,34,55,36,83,38,50,64,30,62,18,21,52,52,48,50,52,52,51,23,66,76,67,73,49,79,76,58,69,69,58,54,51,50,47,26,49,54,26,42,52,52,51,50,53,49,50,52,50,26,43,52,48,35,51,49,44,72,77,78,99

=== Feature glossary ===
The record interleaves many kinds of information about one protein. Here is each kind framed as the question it answers.

Q: What known structures does this most resemble?
A: Structural nearest neighbors (via Foldseek easy-search vs the PDB). Reported per hit: target PDB id, E-value, and alignment TM-score. A TM-score above ~0.5 is the conventional threshold for 'same fold'.

Q: Where is each backbone atom in 3D?
A: The mmCIF table is the protein's shape written out atom by atom. For each backbone N, Cα, C, and carbonyl O, it records an (x, y, z) coordinate triple in Å plus the residue type, chain letter, and residue number.

Q: What are the backbone torsion angles?
A: The φ/ψ torsion pair specifies the backbone conformation at each residue. φ rotates about the N–Cα bond, ψ about the Cα–C bond. Steric clashes forbid most of the (φ, ψ) plane — the allowed regions (α-helix basin, β-sheet basin, left-handed helix) are the Ramachandran-allowed regions.

Q: Which residues are buried vs exposed?
A: Solvent-accessible surface area (SASA) is the area in Å² traced out by the centre of a 1.4 Å probe sphere (a water molecule) rolled over the protein's van der Waals surface (Shrake–Rupley / Lee–Richards construction). Buried residues have near-zero SASA; fully exposed residues can exceed 200 Å². The total SASA scales roughly with the number of surface residues.

Q: How confident is the AlphaFold model at each residue?
A: pLDDT is the predicted lDDT-Cα score: AlphaFold's confidence that the local environment of each residue (all inter-atomic distances within 15 Å) is correctly placed. It is a per-residue number between 0 and 100, with higher meaning more reliable.

Q: What does the local fold look like, residue by residue?
A: 3Di is Foldseek's structural alphabet. Each residue is assigned one of twenty discrete states based on how its Cα sits relative to its spatial (not sequential) neighbors. Aligning 3Di strings finds structural homologs roughly as well as full 3D superposition, but orders of magnitude faster.

Q: How big and how compact is the whole molecule?
A: Radius of gyration (Rg) is the root-mean-square distance of Cα atoms from their centroid — a single numb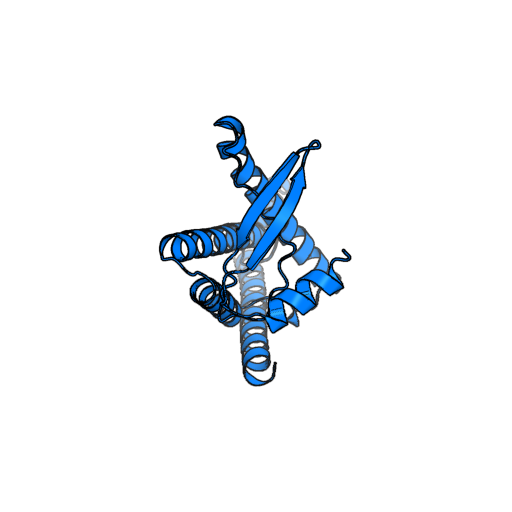er for overall size and compactness. A globular domain of N residues has Rg ≈ 2.2·N^0.38 Å; an extended or disordered chain has a much larger Rg. The Cα contact count is the number of residue pairs whose Cα atoms are within 8 Å and are more than four positions apart in sequence — a standard proxy for tertiary packing density. The bounding box is the smallest axis-aligned box enclosing all Cα atoms.

Q: Which residues are in helices, strands, or loops?
A: DSSP 8-state secondary structure assigns each residue one of H (α-helix), G (3₁₀-helix), I (π-helix), E (extended β-strand), B (isolated β-bridge), T (hydrogen-bonded turn), S (bend), or '-' (coil). The assignment is computed from backbone hydrogen-bond geometry via the Kabsch–Sander algorithm.

Q: How mobile is each atom in the crystal?
A: Crystallographic B-factors measure how much each atom's electron density is smeared out, in Å². They rise in mobile loops and surface residues and fall in the buried interior. In AlphaFold models this column is repurposed to hold pLDDT instead.

Q: What if only a Cα trace is available?
A: P-SEA three-state annotation labels each residue as helix, strand, or coil based purely on the geometry of the Cα trace. It serves as a fallback when the full backbone (and thus DSSP) is unavailable.

Q: What family and function is it annotated with?
A: Database cross-references. InterPro integrates a dozen domain/family signature databases into unified entries with residue-range hits. GO terms attach function/process/location labels with evidence codes. CATH codes position the fold in a four-level structural taxonomy. Organism is the NCBI-taxonomy species name.

Q: Are the domains correctly placed relative to each other?
A: Predicted Aligned Error (PAE) is an AlphaFold confidence matrix: entry (i, j) is the expected error in the position of residue j, in ångströms, when the prediction is superimposed on the true structure at residue i. Low PAE within a block of residues means that block is internally rigid and well-predicted; high PAE between two blocks means their relative placement is uncertain even if each block individually is confident.

Q: What do the diagnostic plots show?
A: Three diagnostic plots accompany the record. The Cα contact map visualizes the tertiary structure as a 2D adjacency matrix (8 Å cutoff, sequence-local contacts suppressed). The Ramachandran plot shows the distribution of backbone (φ, ψ) torsions, with points in the α and β basins reflecting secondary structure content. The PAE plot shows AlphaFold's inter-residue confidence as a color matrix.

Q: What is the amino-acid chain?
A: Primary structure: the covalent order of the twenty standard amino acids along the backbone. Two proteins with the same sequence will (almost always) fold to the same structure; two with 30% identity often share a fold but not the details.

Q: What do the rendered images show?
A: The six renders are orthographic views along the three Cartesian axes in both directions. Representation (cartoon, sticks, or surface) and color scheme (sequence-rainbow or by-chain) vary across proteins so the training set covers all the common visualization conventions.